Protein 4UY3 (pdb70)

B-factor: mean 87.83, std 21.13, range [56.48, 163.64]

Structure (mmCIF, N/CA/C/O backbone):
data_4UY3
#
_entry.id   4UY3
#
_cell.length_a   96.135
_cell.length_b   96.135
_cell.length_c   97.128
_cell.angle_alpha   90.00
_cell.angle_beta   90.00
_cell.angle_gamma   90.00
#
_symmetry.space_group_name_H-M   'P 43 21 2'
#
loop_
_atom_site.group_PDB
_atom_site.id
_atom_site.type_symbol
_atom_site.label_atom_id
_atom_site.label_alt_id
_atom_site.label_comp_id
_atom_site.label_asym_id
_atom_site.label_entity_id
_atom_site.label_seq_id
_atom_site.pdbx_PDB_ins_code
_atom_site.Cartn_x
_atom_site.Cartn_y
_atom_site.Cartn_z
_atom_site.occupancy
_atom_site.B_iso_or_equiv
_atom_site.auth_seq_id
_atom_site.auth_comp_id
_atom_site.auth_asym_id
_atom_site.auth_atom_id
_atom_site.pdbx_PDB_model_num
ATOM 1 N N . MET A 1 1 ? 34.029 -60.952 -7.089 1.00 99.33 23 MET A N 1
ATOM 2 C CA . MET A 1 1 ? 34.249 -59.537 -7.533 1.00 99.65 23 MET A CA 1
ATOM 3 C C . MET A 1 1 ? 32.942 -58.875 -8.017 1.00 98.05 23 MET A C 1
ATOM 4 O O . MET A 1 1 ? 32.678 -57.701 -7.709 1.00 95.65 23 MET A O 1
ATOM 9 N N . ARG A 1 2 ? 32.119 -59.623 -8.752 1.00 91.75 24 ARG A N 1
ATOM 10 C CA . ARG A 1 2 ? 30.785 -59.136 -9.101 1.00 88.66 24 ARG A CA 1
ATOM 11 C C . ARG A 1 2 ? 29.967 -58.743 -7.869 1.00 92.95 24 ARG A C 1
ATOM 12 O O . ARG A 1 2 ? 29.296 -57.722 -7.892 1.00 101.85 24 ARG A O 1
ATOM 20 N N . SER A 1 3 ? 29.998 -59.533 -6.797 1.00 102.90 25 SER A N 1
ATOM 21 C CA . SER A 1 3 ? 29.134 -59.222 -5.656 1.00 109.63 25 SER A CA 1
ATOM 22 C C . SER A 1 3 ? 29.425 -57.815 -5.111 1.00 111.77 25 SER A C 1
ATOM 23 O O . SER A 1 3 ? 28.491 -57.126 -4.676 1.00 124.63 25 SER A O 1
ATOM 26 N N . ASN A 1 4 ? 30.675 -57.347 -5.175 1.00 104.41 26 ASN A N 1
ATOM 27 C CA . ASN A 1 4 ? 30.957 -56.001 -4.659 1.00 111.27 26 ASN A CA 1
ATOM 28 C C . ASN A 1 4 ? 30.895 -54.854 -5.718 1.00 102.92 26 ASN A C 1
ATOM 29 O O . ASN A 1 4 ? 30.816 -53.662 -5.370 1.00 105.31 26 ASN A O 1
ATOM 34 N N . LYS A 1 5 ? 30.880 -55.220 -6.996 1.00 93.36 27 LYS A N 1
ATOM 35 C CA . LYS A 1 5 ? 30.377 -54.320 -8.059 1.00 87.34 27 LYS A CA 1
ATOM 36 C C . LYS A 1 5 ? 28.866 -54.163 -8.035 1.00 85.74 27 LYS A C 1
ATOM 37 O O . LYS A 1 5 ? 28.339 -53.151 -8.502 1.00 86.58 27 LYS A O 1
ATOM 43 N N . ARG A 1 6 ? 28.157 -55.160 -7.509 1.00 87.97 28 ARG A N 1
ATOM 44 C CA . ARG A 1 6 ? 26.719 -55.049 -7.396 1.00 87.83 28 ARG A CA 1
ATOM 45 C C . ARG A 1 6 ? 26.340 -53.906 -6.486 1.00 82.64 28 ARG A C 1
ATOM 46 O O . ARG A 1 6 ? 25.257 -53.396 -6.613 1.00 90.23 28 ARG A O 1
ATOM 54 N N . GLN A 1 7 ? 27.211 -53.507 -5.572 1.00 87.12 29 GLN A N 1
ATOM 55 C CA . GLN A 1 7 ? 26.918 -52.371 -4.698 1.00 93.78 29 GLN A CA 1
ATOM 56 C C . GLN A 1 7 ? 26.808 -51.072 -5.491 1.00 91.57 29 GLN A C 1
ATOM 57 O O . GLN A 1 7 ? 25.969 -50.216 -5.179 1.00 87.44 29 GLN A O 1
ATOM 63 N N . ILE A 1 8 ? 27.643 -50.922 -6.516 1.00 87.24 30 ILE A N 1
ATOM 64 C CA . ILE A 1 8 ? 27.630 -49.689 -7.314 1.00 87.38 30 ILE A CA 1
ATOM 65 C C . ILE A 1 8 ? 26.236 -49.611 -7.944 1.00 85.23 30 ILE A C 1
ATOM 66 O O . ILE A 1 8 ? 25.563 -48.570 -7.905 1.00 82.45 30 ILE A O 1
ATOM 71 N N . ILE A 1 9 ? 25.790 -50.745 -8.480 1.00 82.25 31 ILE A N 1
ATOM 72 C CA . ILE A 1 9 ? 24.488 -50.840 -9.137 1.00 76.21 31 ILE A CA 1
ATOM 73 C C . ILE A 1 9 ? 23.329 -50.586 -8.185 1.00 81.07 31 ILE A C 1
ATOM 74 O O . ILE A 1 9 ? 22.383 -49.879 -8.543 1.00 81.76 31 ILE A O 1
ATOM 79 N N . GLU A 1 10 ? 23.403 -51.155 -6.982 1.00 83.95 32 GLU A N 1
ATOM 80 C CA . GLU A 1 10 ? 22.367 -50.943 -5.975 1.00 88.43 32 GLU A CA 1
ATOM 81 C C . GLU A 1 10 ? 22.280 -49.480 -5.562 1.00 86.04 32 GLU A C 1
ATOM 82 O O . GLU A 1 10 ? 21.187 -48.966 -5.377 1.00 86.02 32 GLU A O 1
ATOM 88 N N . LYS A 1 11 ? 23.417 -48.797 -5.469 1.00 85.31 33 LYS A N 1
ATOM 89 C CA . LYS A 1 11 ? 23.412 -47.385 -5.122 1.00 84.38 33 LYS A CA 1
ATOM 90 C C . LYS A 1 11 ? 22.663 -46.582 -6.194 1.00 81.11 33 LYS A C 1
ATOM 91 O O . LYS A 1 11 ? 21.925 -45.610 -5.889 1.00 77.81 33 LYS A O 1
ATOM 97 N N . ALA A 1 12 ? 22.800 -47.017 -7.441 1.00 74.37 34 ALA A N 1
ATOM 98 C CA . ALA A 1 12 ? 22.071 -46.373 -8.533 1.00 74.28 34 ALA A CA 1
ATOM 99 C C . ALA A 1 12 ? 20.559 -46.614 -8.438 1.00 76.72 34 ALA A C 1
ATOM 100 O O . ALA A 1 12 ? 19.776 -45.688 -8.692 1.00 76.49 34 ALA A O 1
ATOM 102 N N . ILE A 1 13 ? 20.152 -47.832 -8.059 1.00 76.18 35 ILE A N 1
ATOM 103 C CA . ILE A 1 13 ? 18.730 -48.151 -7.902 1.00 76.54 35 ILE A CA 1
ATOM 104 C C . ILE A 1 13 ? 18.119 -47.315 -6.762 1.00 83.13 35 ILE A C 1
ATOM 105 O O . ILE A 1 13 ? 16.992 -46.820 -6.886 1.00 80.63 35 ILE A O 1
ATOM 110 N N . GLU A 1 14 ? 18.878 -47.127 -5.677 1.00 88.27 36 GLU A N 1
ATOM 111 C CA . GLU A 1 14 ? 18.427 -46.312 -4.537 1.00 90.22 36 GLU A CA 1
ATOM 112 C C . GLU A 1 14 ? 18.275 -44.876 -4.974 1.00 86.89 36 GLU A C 1
ATOM 113 O O . GLU A 1 14 ? 17.330 -44.187 -4.580 1.00 93.15 36 GLU A O 1
ATOM 119 N N . ARG A 1 15 ? 19.208 -44.427 -5.803 1.00 83.78 37 ARG A N 1
ATOM 120 C CA . ARG A 1 15 ? 19.173 -43.056 -6.299 1.00 77.35 37 ARG A CA 1
ATOM 121 C C . ARG A 1 15 ? 17.983 -42.816 -7.237 1.00 79.28 37 ARG A C 1
ATOM 122 O O . ARG A 1 15 ? 17.363 -41.754 -7.192 1.00 79.33 37 ARG A O 1
ATOM 130 N N . LYS A 1 16 ? 17.662 -43.787 -8.086 1.00 79.52 38 LYS A N 1
ATOM 131 C CA . LYS A 1 16 ? 16.523 -43.625 -8.981 1.00 80.33 38 LYS A CA 1
ATOM 132 C C . LYS A 1 16 ? 15.249 -43.521 -8.138 1.00 84.09 38 LYS A C 1
ATOM 133 O O . LYS A 1 16 ? 14.456 -42.603 -8.303 1.00 92.98 38 LYS A O 1
ATOM 139 N N . ASN A 1 17 ? 15.075 -44.453 -7.216 1.00 84.24 39 ASN A N 1
ATOM 140 C CA . ASN A 1 17 ? 13.850 -44.529 -6.455 1.00 85.42 39 ASN A CA 1
ATOM 141 C C . ASN A 1 17 ? 13.637 -43.306 -5.603 1.00 89.18 39 ASN A C 1
ATOM 142 O O . ASN A 1 17 ? 12.487 -42.979 -5.292 1.00 99.59 39 ASN A O 1
ATOM 147 N N . GLU A 1 18 ? 14.708 -42.610 -5.235 1.00 82.72 40 GLU A N 1
ATOM 148 C CA . GLU A 1 18 ? 14.513 -41.434 -4.419 1.00 91.87 40 GLU A CA 1
ATOM 149 C C . GLU A 1 18 ? 14.258 -40.189 -5.263 1.00 90.04 40 GLU A C 1
ATOM 150 O O . GLU A 1 18 ? 13.435 -39.355 -4.893 1.00 92.80 40 GLU A O 1
ATOM 156 N N . ILE A 1 19 ? 14.909 -40.069 -6.411 1.00 84.35 41 ILE A N 1
ATOM 157 C CA . ILE A 1 19 ? 14.624 -38.931 -7.269 1.00 87.03 41 ILE A CA 1
ATOM 158 C C . ILE A 1 19 ? 13.240 -39.005 -7.946 1.00 88.50 41 ILE A C 1
ATOM 159 O O . ILE A 1 19 ? 12.708 -37.980 -8.385 1.00 89.23 41 ILE A O 1
ATOM 164 N N . GLU A 1 20 ? 12.647 -40.194 -8.025 1.00 86.46 42 GLU A N 1
ATOM 165 C CA . GLU A 1 20 ? 11.238 -40.304 -8.417 1.00 90.74 42 GLU A CA 1
ATOM 166 C C . GLU A 1 20 ? 10.301 -39.572 -7.441 1.00 92.90 42 GLU A C 1
ATOM 167 O O . GL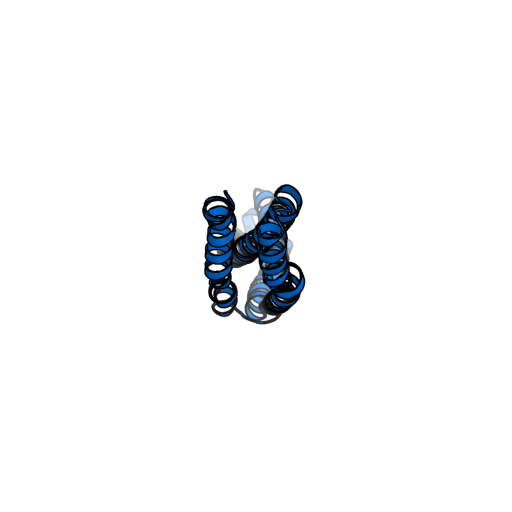U A 1 20 ? 9.135 -39.378 -7.745 1.00 97.57 42 GLU A O 1
ATOM 173 N N . THR A 1 21 ? 10.798 -39.195 -6.264 1.00 93.18 43 THR A N 1
ATOM 174 C CA . THR A 1 21 ? 9.983 -38.537 -5.243 1.00 90.55 43 THR A CA 1
ATOM 175 C C . THR A 1 21 ? 10.293 -37.050 -5.070 1.00 86.92 43 THR A C 1
ATOM 176 O O . THR A 1 21 ? 9.889 -36.454 -4.074 1.00 88.64 43 THR A O 1
ATOM 180 N N . LEU A 1 22 ? 11.022 -36.459 -6.010 1.00 80.69 44 LEU A N 1
ATOM 181 C CA . LEU A 1 22 ? 11.268 -35.028 -5.958 1.00 79.92 44 LEU A CA 1
ATOM 182 C C . LEU A 1 22 ? 9.952 -34.311 -6.196 1.00 82.63 44 LEU A C 1
ATOM 183 O O . LEU A 1 22 ? 9.243 -34.609 -7.162 1.00 80.65 44 LEU A O 1
ATOM 188 N N . PRO A 1 23 ? 9.623 -33.353 -5.327 1.00 86.28 45 PRO A N 1
ATOM 189 C CA . PRO A 1 23 ? 8.306 -32.729 -5.336 1.00 86.56 45 PRO A CA 1
ATOM 190 C C . PRO A 1 23 ? 8.158 -31.640 -6.418 1.00 79.72 45 PRO A C 1
ATOM 191 O O . PRO A 1 23 ? 7.932 -30.470 -6.112 1.00 74.61 45 PRO A O 1
ATOM 195 N N . PHE A 1 24 ? 8.273 -32.040 -7.678 1.00 77.25 46 PHE A N 1
ATOM 196 C CA . PHE A 1 24 ? 8.016 -31.150 -8.812 1.00 78.39 46 PHE A CA 1
ATOM 197 C C . PHE A 1 24 ? 6.665 -30.452 -8.735 1.00 80.72 46 PHE A C 1
ATOM 198 O O . PHE A 1 24 ? 6.541 -29.286 -9.095 1.00 88.50 46 PHE A O 1
ATOM 206 N N . ASP A 1 25 ? 5.655 -31.181 -8.285 1.00 88.17 47 ASP A N 1
ATOM 207 C CA . ASP A 1 25 ? 4.284 -30.675 -8.269 1.00 89.42 47 ASP A CA 1
ATOM 208 C C . ASP A 1 25 ? 3.992 -29.781 -7.091 1.00 85.99 47 ASP A C 1
ATOM 209 O O . ASP A 1 25 ? 3.352 -28.765 -7.272 1.00 89.24 47 ASP A O 1
ATOM 214 N N . GLN A 1 26 ? 4.438 -30.154 -5.892 1.00 86.02 48 GLN A N 1
ATOM 215 C CA . GLN A 1 26 ? 4.376 -29.246 -4.734 1.00 86.39 48 GLN A CA 1
ATOM 216 C C . GLN A 1 26 ? 5.025 -27.907 -5.095 1.00 84.51 48 GLN A C 1
ATOM 217 O O . GLN A 1 26 ? 4.503 -26.854 -4.762 1.00 84.46 48 GLN A O 1
ATOM 223 N N . ASN A 1 27 ? 6.156 -27.959 -5.797 1.00 83.85 49 ASN A N 1
ATOM 224 C CA . ASN A 1 27 ? 6.848 -26.747 -6.246 1.00 81.37 49 ASN A CA 1
ATOM 225 C C . ASN A 1 27 ? 5.915 -25.894 -7.100 1.00 78.45 49 ASN A C 1
ATOM 226 O O . ASN A 1 27 ? 5.623 -24.746 -6.781 1.00 77.96 49 ASN A O 1
ATOM 231 N N . LEU A 1 28 ? 5.432 -26.486 -8.179 1.00 76.89 50 LEU A N 1
ATOM 232 C CA . LEU A 1 28 ? 4.543 -25.803 -9.104 1.00 75.86 50 LEU A CA 1
ATOM 233 C C . LEU A 1 28 ? 3.211 -25.379 -8.491 1.00 73.93 50 LEU A C 1
ATOM 234 O O . LEU A 1 28 ? 2.643 -24.384 -8.903 1.00 74.17 50 LEU A O 1
ATOM 239 N N . ALA A 1 29 ? 2.710 -26.120 -7.512 1.00 76.17 51 ALA A N 1
ATOM 240 C CA . ALA A 1 29 ? 1.466 -25.736 -6.825 1.00 77.83 51 ALA A CA 1
ATOM 241 C C . ALA A 1 29 ? 1.562 -24.367 -6.142 1.00 81.08 51 ALA A C 1
ATOM 242 O O . ALA A 1 29 ? 0.537 -23.746 -5.862 1.00 85.92 51 ALA A O 1
ATOM 244 N N . GLN A 1 30 ? 2.781 -23.896 -5.863 1.00 81.30 52 GLN A N 1
ATOM 245 C CA . GLN A 1 30 ? 2.951 -22.564 -5.312 1.00 76.13 52 GLN A CA 1
ATOM 246 C C . GLN A 1 30 ? 2.407 -21.508 -6.273 1.00 76.96 52 GLN A C 1
ATOM 247 O O . GLN A 1 30 ? 1.831 -20.516 -5.832 1.00 80.74 52 GLN A O 1
ATOM 253 N N . LEU A 1 31 ? 2.573 -21.714 -7.578 1.00 73.50 53 LEU A N 1
ATOM 254 C CA . LEU A 1 31 ? 2.007 -20.790 -8.573 1.00 78.45 53 LEU A CA 1
ATOM 255 C C . LEU A 1 31 ? 0.478 -20.674 -8.507 1.00 87.03 53 LEU A C 1
ATOM 256 O O . LEU A 1 31 ? -0.084 -19.600 -8.764 1.00 89.42 53 LEU A O 1
ATOM 261 N N . SER A 1 32 ? -0.190 -21.771 -8.157 1.00 93.29 54 SER A N 1
ATOM 262 C CA . SER A 1 32 ? -1.645 -21.747 -7.949 1.00 95.92 54 SER A CA 1
ATOM 263 C C . SER A 1 32 ? -2.102 -20.845 -6.783 1.00 89.16 54 SER A C 1
ATOM 264 O O . SER A 1 32 ? -3.214 -20.377 -6.799 1.00 94.37 54 SER A O 1
ATOM 267 N N . LYS A 1 33 ? -1.254 -20.600 -5.789 1.00 89.07 55 LYS A N 1
ATOM 268 C CA . LYS A 1 33 ? -1.584 -19.681 -4.688 1.00 90.62 55 LYS A CA 1
ATOM 269 C C . LYS A 1 33 ? -1.451 -18.205 -5.079 1.00 88.38 55 LYS A C 1
ATOM 270 O O . LYS A 1 33 ? -1.657 -17.316 -4.250 1.00 88.39 55 LYS A O 1
ATOM 276 N N . LEU A 1 34 ? -1.080 -17.944 -6.327 1.00 84.56 56 LEU A N 1
ATOM 277 C CA . LEU A 1 34 ? -1.087 -16.591 -6.881 1.00 84.86 56 LEU A CA 1
ATOM 278 C C . LEU A 1 34 ? -2.227 -16.576 -7.898 1.00 89.77 56 LEU A C 1
ATOM 279 O O . LEU A 1 34 ? -3.077 -17.445 -7.854 1.00 110.76 56 LEU A O 1
ATOM 284 N N . ASN A 1 35 ? -2.260 -15.627 -8.819 1.00 89.40 57 ASN A N 1
ATOM 285 C CA . ASN A 1 35 ? -3.276 -15.652 -9.866 1.00 96.28 57 ASN A CA 1
ATOM 286 C C . ASN A 1 35 ? -2.902 -16.613 -10.971 1.00 100.61 57 ASN A C 1
ATOM 287 O O . ASN A 1 35 ? -2.182 -16.229 -11.887 1.00 109.20 57 ASN A O 1
ATOM 292 N N . LEU A 1 36 ? -3.398 -17.850 -10.901 1.00 99.28 58 LEU A N 1
ATOM 293 C CA . LEU A 1 36 ? -3.243 -18.794 -12.010 1.00 101.26 58 LEU A CA 1
ATOM 294 C C . LEU A 1 36 ? -4.111 -18.449 -13.254 1.00 98.68 58 LEU A C 1
ATOM 295 O O . LEU A 1 36 ? -5.085 -19.145 -13.557 1.00 91.87 58 LEU A O 1
ATOM 300 N N . LYS A 1 37 ? -3.720 -17.378 -13.957 1.00 92.50 59 LYS A N 1
ATOM 301 C CA . LYS A 1 37 ? -4.181 -17.050 -15.300 1.00 89.89 59 LYS A CA 1
ATOM 302 C C . LYS A 1 37 ? -3.068 -16.329 -16.080 1.00 87.16 59 LYS A C 1
ATOM 303 O O . LYS A 1 37 ? -2.020 -16.005 -15.537 1.00 84.22 59 LYS A O 1
ATOM 309 N N . GLY A 1 38 ? -3.294 -16.086 -17.363 1.00 87.15 60 GLY A N 1
ATOM 310 C CA . GLY A 1 38 ? -2.402 -15.250 -18.159 1.00 82.10 60 GLY A CA 1
ATOM 311 C C . GLY A 1 38 ? -0.996 -15.814 -18.265 1.00 83.61 60 GLY A C 1
ATOM 312 O O . GLY A 1 38 ? -0.804 -17.004 -18.496 1.00 81.62 60 GLY A O 1
ATOM 313 N N . GLU A 1 39 ? -0.004 -14.948 -18.086 1.00 84.76 61 GLU A N 1
ATOM 314 C CA . GLU A 1 39 ? 1.393 -15.332 -18.239 1.00 79.58 61 GLU A CA 1
ATOM 315 C C . GLU A 1 39 ? 1.788 -16.327 -17.154 1.00 78.25 61 GLU A C 1
ATOM 316 O O . GLU A 1 39 ? 2.608 -17.210 -17.400 1.00 81.25 61 GLU A O 1
ATOM 322 N N . THR A 1 40 ? 1.188 -16.191 -15.968 1.00 70.89 62 THR A N 1
ATOM 323 C CA . THR A 1 40 ? 1.428 -17.108 -14.868 1.00 66.65 62 THR A CA 1
ATOM 324 C C . THR A 1 40 ? 1.017 -18.536 -15.261 1.00 75.20 62 THR A C 1
ATOM 325 O O . THR A 1 40 ? 1.793 -19.477 -15.113 1.00 77.90 62 THR A O 1
ATOM 329 N N . LYS A 1 41 ? -0.200 -18.687 -15.777 1.00 79.40 63 LYS A N 1
ATOM 330 C CA . LYS A 1 41 ? -0.695 -19.984 -16.184 1.00 79.61 63 LYS A CA 1
ATOM 331 C C . LYS A 1 41 ? 0.080 -20.502 -17.372 1.00 80.19 63 LYS A C 1
ATOM 332 O O . LYS A 1 41 ? 0.347 -21.698 -17.472 1.00 80.49 63 LYS A O 1
ATOM 338 N N . THR A 1 42 ? 0.454 -19.614 -18.280 1.00 80.55 64 THR A N 1
ATOM 339 C CA . THR A 1 42 ? 1.271 -20.039 -19.417 1.00 81.82 64 THR A CA 1
ATOM 340 C C . THR A 1 42 ? 2.558 -20.712 -18.930 1.00 81.95 64 THR A C 1
ATOM 341 O O . THR A 1 42 ? 2.901 -21.792 -19.426 1.00 85.16 64 THR A O 1
ATOM 345 N N . LYS A 1 43 ? 3.233 -20.092 -17.948 1.00 79.83 65 LYS A N 1
ATOM 346 C CA . LYS A 1 43 ? 4.527 -20.579 -17.456 1.00 74.06 65 LYS A CA 1
ATOM 347 C C . LYS A 1 43 ? 4.269 -21.875 -16.701 1.00 72.61 65 LYS A C 1
ATOM 348 O O . LYS A 1 43 ? 5.050 -22.805 -16.799 1.00 78.02 65 LYS A O 1
ATOM 351 N N . TYR A 1 44 ? 3.151 -21.964 -15.990 1.00 70.44 66 TYR A N 1
ATOM 352 C CA . TYR A 1 44 ? 2.780 -23.198 -15.269 1.00 70.73 66 TYR A CA 1
ATOM 353 C C . TYR A 1 44 ? 2.569 -24.353 -16.234 1.00 74.23 66 TYR A C 1
ATOM 354 O O . TYR A 1 44 ? 3.101 -25.439 -16.051 1.00 74.15 66 TYR A O 1
ATOM 363 N N . ASP A 1 45 ? 1.783 -24.108 -17.275 1.00 77.38 67 ASP A N 1
ATOM 364 C CA . ASP A 1 45 ? 1.554 -25.111 -18.305 1.00 76.44 67 ASP A CA 1
ATOM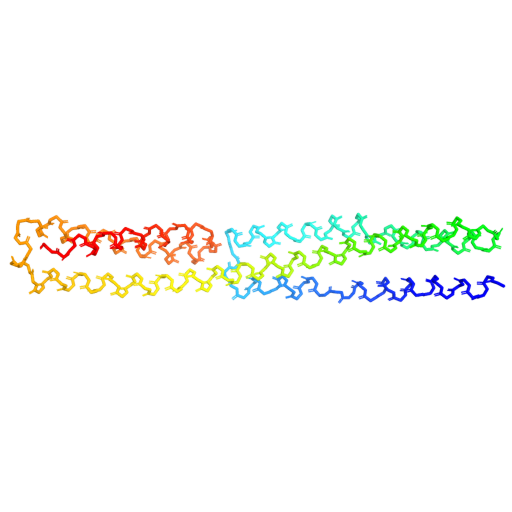 365 C C . ASP A 1 45 ? 2.868 -25.543 -18.939 1.00 76.04 67 ASP A C 1
ATOM 366 O O . ASP A 1 45 ? 3.102 -26.726 -19.156 1.00 79.23 67 ASP A O 1
ATOM 371 N N . ALA A 1 46 ? 3.733 -24.583 -19.237 1.00 76.90 68 ALA A N 1
ATOM 372 C CA . ALA A 1 46 ? 4.949 -24.897 -19.983 1.00 76.38 68 ALA A CA 1
ATOM 373 C C . ALA A 1 46 ? 5.851 -25.771 -19.140 1.00 74.03 68 ALA A C 1
ATOM 374 O O . ALA A 1 46 ? 6.506 -26.665 -19.654 1.00 80.79 68 ALA A O 1
ATOM 376 N N . MET A 1 47 ? 5.844 -25.539 -17.835 1.00 75.19 69 MET A N 1
ATOM 377 C CA . MET A 1 47 ? 6.681 -26.305 -16.926 1.00 75.93 69 MET A CA 1
ATOM 378 C C . MET A 1 47 ? 6.161 -27.723 -16.685 1.00 72.67 69 MET A C 1
ATOM 379 O O . MET A 1 47 ? 6.955 -28.608 -16.465 1.00 74.72 69 MET A O 1
ATOM 384 N N . LYS A 1 48 ? 4.851 -27.948 -16.747 1.00 76.43 70 LYS A N 1
ATOM 385 C CA . LYS A 1 48 ? 4.296 -29.319 -16.710 1.00 78.94 70 LYS A CA 1
ATOM 386 C C . LYS A 1 48 ? 4.735 -30.140 -17.903 1.00 78.25 70 LYS A C 1
ATOM 387 O O . LYS A 1 48 ? 5.136 -31.287 -17.763 1.00 79.06 70 LYS A O 1
ATOM 393 N N . LYS A 1 49 ? 4.598 -29.541 -19.086 1.00 86.40 71 LYS A N 1
ATOM 394 C CA . LYS A 1 49 ? 5.098 -30.10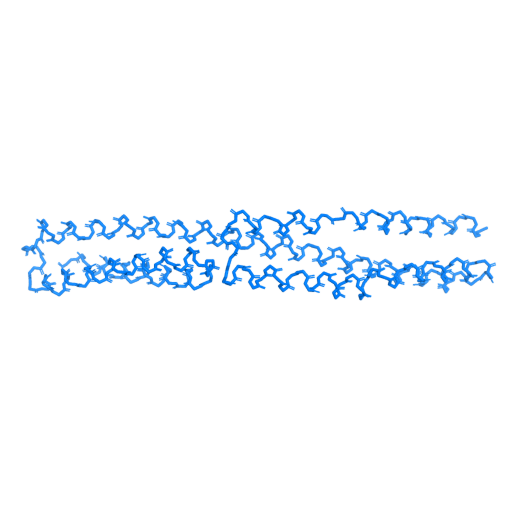4 -20.352 1.00 94.07 71 LYS A CA 1
ATOM 395 C C . LYS A 1 49 ? 6.583 -30.493 -20.308 1.00 88.91 71 LYS A C 1
ATOM 396 O O . LYS A 1 49 ? 6.931 -31.595 -20.726 1.00 88.19 71 LYS A O 1
ATOM 402 N N . ASP A 1 50 ? 7.438 -29.568 -19.850 1.00 85.01 72 ASP A N 1
ATOM 403 C CA . ASP A 1 50 ? 8.873 -29.833 -19.649 1.00 85.22 72 ASP A CA 1
ATOM 404 C C . ASP A 1 50 ? 9.096 -31.059 -18.797 1.00 85.70 72 ASP A C 1
ATOM 405 O O . ASP A 1 50 ? 9.978 -31.840 -19.110 1.00 99.11 72 ASP A O 1
ATOM 410 N N . ASN A 1 51 ? 8.311 -31.227 -17.727 1.00 80.25 73 ASN A N 1
ATOM 411 C CA . ASN A 1 51 ? 8.451 -32.381 -16.833 1.00 77.85 73 ASN A CA 1
ATOM 412 C C . ASN A 1 51 ? 8.125 -33.704 -17.492 1.00 81.81 73 ASN A C 1
ATOM 413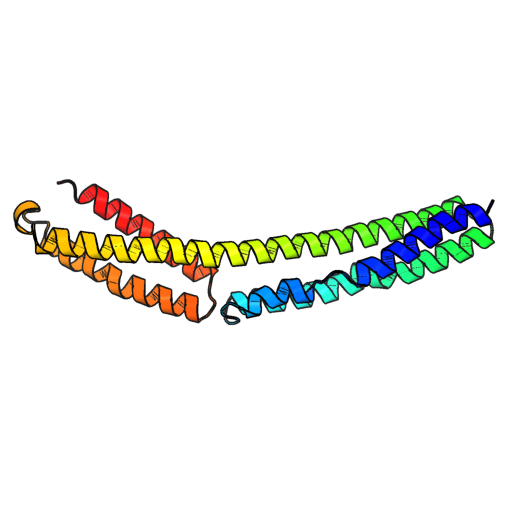 O O . ASN A 1 51 ? 8.764 -34.706 -17.192 1.00 88.44 73 ASN A O 1
ATOM 418 N N . VAL A 1 52 ? 7.146 -33.716 -18.387 1.00 84.71 74 VAL A N 1
ATOM 419 C CA . VAL A 1 52 ? 6.927 -34.883 -19.237 1.00 88.42 74 VAL A CA 1
ATOM 420 C C . VAL A 1 52 ? 8.157 -35.098 -20.151 1.00 86.34 74 VAL A C 1
ATOM 421 O O . VAL A 1 52 ? 8.742 -36.190 -20.147 1.00 87.67 74 VAL A O 1
ATOM 425 N N . GLU A 1 53 ? 8.572 -34.055 -20.891 1.00 86.43 75 GLU A N 1
ATOM 426 C CA . GLU A 1 53 ? 9.773 -34.115 -21.770 1.00 90.23 75 GLU A CA 1
ATOM 427 C C . GLU A 1 53 ? 11.012 -34.580 -20.960 1.00 94.93 75 GLU A C 1
ATOM 428 O O . GLU A 1 53 ? 11.802 -35.390 -21.445 1.00 100.27 75 GLU A O 1
ATOM 431 N N . SER A 1 54 ? 11.169 -34.083 -19.728 1.00 90.45 76 SER A N 1
ATOM 432 C CA . SER A 1 54 ? 12.306 -34.460 -18.867 1.00 87.83 76 SER A CA 1
ATOM 433 C C . SER A 1 54 ? 12.183 -35.896 -18.374 1.00 90.55 76 SER A C 1
ATOM 434 O O . SER A 1 54 ? 13.167 -36.644 -18.363 1.00 94.48 76 SER A O 1
ATOM 437 N N . THR A 1 55 ? 10.977 -36.274 -17.957 1.00 84.19 77 THR A N 1
ATOM 438 C CA . THR A 1 55 ? 10.756 -37.604 -17.456 1.00 81.30 77 THR A CA 1
ATOM 439 C C . THR A 1 55 ? 11.070 -38.636 -18.506 1.00 86.11 77 THR A C 1
ATOM 440 O O . THR A 1 55 ? 11.654 -39.658 -18.207 1.00 92.11 77 THR A O 1
ATOM 444 N N . ASN A 1 56 ? 10.713 -38.365 -19.746 1.00 93.29 78 ASN A N 1
ATOM 445 C CA . ASN A 1 56 ? 10.940 -39.352 -20.791 1.00 97.18 78 ASN A CA 1
ATOM 446 C C . ASN A 1 56 ? 12.345 -39.339 -21.346 1.00 92.49 78 ASN A C 1
ATOM 447 O O . ASN A 1 56 ? 12.860 -40.380 -21.736 1.00 92.89 78 ASN A O 1
ATOM 452 N N . LYS A 1 57 ? 12.975 -38.172 -21.320 1.00 87.88 79 LYS A N 1
ATOM 453 C CA . LYS A 1 57 ? 14.320 -38.001 -21.841 1.00 89.56 79 LYS A CA 1
ATOM 454 C C . LYS A 1 57 ? 15.329 -38.476 -20.823 1.00 84.16 79 LYS A C 1
ATOM 455 O O . LYS A 1 57 ? 16.345 -39.047 -21.193 1.00 85.06 79 LYS A O 1
ATOM 461 N N . TYR A 1 58 ? 15.061 -38.235 -19.541 1.00 80.02 80 TYR A N 1
ATOM 462 C CA . TYR A 1 58 ? 16.089 -38.435 -18.514 1.00 79.25 80 TYR A CA 1
ATOM 463 C C . TYR A 1 58 ? 15.790 -39.507 -17.492 1.00 82.35 80 TYR A C 1
ATOM 464 O O . TYR A 1 58 ? 16.715 -39.998 -16.861 1.00 89.44 80 TYR A O 1
ATOM 473 N N . LEU A 1 59 ? 14.535 -39.860 -17.272 1.00 82.35 81 LEU A N 1
ATOM 474 C CA . LEU A 1 59 ? 14.254 -40.811 -16.203 1.00 82.91 81 LEU A CA 1
ATOM 475 C C . LEU A 1 59 ? 13.854 -42.169 -16.739 1.00 81.19 81 LEU A C 1
ATOM 476 O O . LEU A 1 59 ? 14.325 -43.184 -16.249 1.00 92.08 81 LEU A O 1
ATOM 481 N N . ALA A 1 60 ? 12.993 -42.214 -17.747 1.00 85.46 82 ALA A N 1
ATOM 482 C CA . ALA A 1 60 ? 12.563 -43.503 -18.306 1.00 86.20 82 ALA A CA 1
ATOM 483 C C . ALA A 1 60 ? 13.743 -44.413 -18.715 1.00 78.31 82 ALA A C 1
ATOM 484 O O . ALA A 1 60 ? 13.781 -45.555 -18.306 1.00 88.96 82 ALA A O 1
ATOM 486 N N . PRO A 1 61 ? 14.737 -43.889 -19.462 1.00 77.09 83 PRO A N 1
ATOM 487 C CA . PRO A 1 61 ? 15.877 -44.673 -19.958 1.00 73.29 83 PRO A CA 1
ATOM 488 C C . PRO A 1 61 ? 16.792 -45.268 -18.890 1.00 76.78 83 PRO A C 1
ATOM 489 O O . PRO A 1 61 ? 17.538 -46.218 -19.174 1.00 80.63 83 PRO A O 1
ATOM 493 N N . VAL A 1 62 ? 16.738 -44.727 -17.679 1.00 70.32 84 VAL A N 1
ATOM 494 C CA . VAL A 1 62 ? 17.610 -45.186 -16.615 1.00 68.18 84 VAL A CA 1
ATOM 495 C C . VAL A 1 62 ? 17.398 -46.654 -16.322 1.00 72.49 84 VAL A C 1
ATOM 496 O O . VAL A 1 62 ? 18.348 -47.435 -16.256 1.00 79.31 84 VAL A O 1
ATOM 500 N N . GLU A 1 63 ? 16.149 -47.038 -16.139 1.00 80.69 85 GLU A N 1
ATOM 501 C CA . GLU A 1 63 ? 15.843 -48.397 -15.757 1.00 82.14 85 GLU A CA 1
ATOM 502 C C . GLU A 1 63 ? 16.580 -49.391 -16.669 1.00 80.70 85 GLU A C 1
ATOM 503 O O . GLU A 1 63 ? 17.137 -50.375 -16.1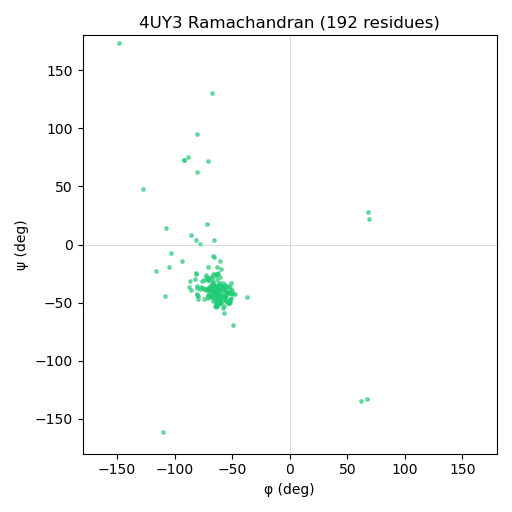94 1.00 76.47 85 GLU A O 1
ATOM 509 N N . GLU A 1 64 ? 16.604 -49.129 -17.973 1.00 79.95 86 GLU A N 1
ATOM 510 C CA . GLU A 1 64 ? 17.264 -50.047 -18.886 1.00 81.61 86 GLU A CA 1
ATOM 511 C C . GLU A 1 64 ? 18.795 -50.016 -18.733 1.00 81.06 86 GLU A C 1
ATOM 512 O O . GLU A 1 64 ? 19.427 -51.063 -18.662 1.00 82.07 86 GLU A O 1
ATOM 518 N N . LYS A 1 65 ? 19.389 -48.826 -18.666 1.00 76.91 87 LYS A N 1
ATOM 519 C CA . LYS A 1 65 ? 20.821 -48.714 -18.377 1.00 71.98 87 LYS A CA 1
ATOM 520 C C . LYS A 1 65 ? 21.211 -49.595 -17.169 1.00 70.81 87 LYS A C 1
ATOM 521 O O . LYS A 1 65 ? 22.227 -50.290 -17.185 1.00 71.94 87 LYS A O 1
ATOM 527 N N . ILE A 1 66 ? 20.393 -49.590 -16.132 1.00 69.49 88 ILE A N 1
ATOM 528 C CA . ILE A 1 66 ? 20.666 -50.430 -14.966 1.00 71.00 88 ILE A CA 1
ATOM 529 C C . ILE A 1 66 ? 20.483 -51.902 -15.272 1.00 72.04 88 ILE A C 1
ATOM 530 O O . ILE A 1 66 ? 21.304 -52.719 -14.851 1.00 73.03 88 ILE A O 1
ATOM 535 N N . HIS A 1 67 ? 19.435 -52.261 -16.005 1.00 74.06 89 HIS A N 1
ATOM 536 C CA . HIS A 1 67 ? 19.284 -53.668 -16.376 1.00 82.55 89 HIS A CA 1
ATOM 537 C C . HIS A 1 67 ? 20.488 -54.131 -17.247 1.00 77.55 89 HIS A C 1
ATOM 538 O O . HIS A 1 67 ? 20.981 -55.242 -17.048 1.00 81.13 89 HIS A O 1
ATOM 545 N N . ASN A 1 68 ? 20.988 -53.287 -18.159 1.00 73.59 90 ASN A N 1
ATOM 546 C CA . ASN A 1 68 ? 22.131 -53.675 -19.008 1.00 75.24 90 ASN A CA 1
ATOM 547 C C . ASN A 1 68 ? 23.392 -53.817 -18.177 1.00 74.99 90 ASN A C 1
ATOM 548 O O . ASN A 1 68 ? 24.219 -54.706 -18.422 1.00 75.46 90 ASN A O 1
ATOM 553 N N . ALA A 1 69 ? 23.533 -52.939 -17.190 1.00 66.45 91 ALA A N 1
ATOM 554 C CA . ALA A 1 69 ? 24.637 -53.034 -16.262 1.00 67.03 91 ALA A CA 1
ATOM 555 C C . ALA A 1 69 ? 24.660 -54.374 -15.512 1.00 71.35 91 ALA A C 1
ATOM 556 O O . ALA A 1 69 ? 25.736 -54.903 -15.253 1.00 72.72 91 ALA A O 1
ATOM 558 N N . GLU A 1 70 ? 23.491 -54.916 -15.161 1.00 75.18 92 GLU A N 1
ATOM 559 C CA . GLU A 1 70 ? 23.422 -56.179 -14.426 1.00 75.80 92 GLU A CA 1
ATOM 560 C C . GLU A 1 70 ? 23.818 -57.323 -15.333 1.00 72.60 92 GLU A C 1
ATOM 561 O O . GLU A 1 70 ? 24.599 -58.197 -14.956 1.00 72.98 92 GLU A O 1
ATOM 567 N N . ALA A 1 71 ? 23.296 -57.291 -16.547 1.00 69.68 93 ALA A N 1
ATOM 568 C CA . ALA A 1 71 ? 23.524 -58.350 -17.506 1.00 70.62 93 ALA A CA 1
ATOM 569 C C . ALA A 1 71 ? 24.995 -58.411 -17.897 1.00 71.88 93 ALA A C 1
ATOM 570 O O . ALA A 1 71 ? 25.571 -59.488 -17.985 1.00 71.56 93 ALA A O 1
ATOM 572 N N . LEU A 1 72 ? 25.580 -57.243 -18.158 1.00 73.91 94 LEU A N 1
ATOM 573 C CA . LEU A 1 72 ? 26.988 -57.142 -18.551 1.00 70.39 94 LEU A CA 1
ATOM 574 C C . LEU A 1 72 ? 27.900 -57.583 -17.420 1.00 69.42 94 LEU A C 1
ATOM 575 O O . LEU A 1 72 ? 28.873 -58.298 -17.639 1.00 70.94 94 LEU A O 1
ATOM 580 N N . LEU A 1 73 ? 27.571 -57.178 -16.200 1.00 67.43 95 LEU A N 1
ATOM 581 C CA . LEU A 1 73 ? 28.394 -57.552 -15.053 1.00 68.54 95 LEU A CA 1
ATOM 582 C C . LEU A 1 73 ? 28.444 -59.040 -14.931 1.00 71.07 95 LEU A C 1
ATOM 583 O O . LEU A 1 73 ? 29.497 -59.621 -14.833 1.00 76.92 95 LEU A O 1
ATOM 588 N N . ASP A 1 74 ? 27.275 -59.647 -14.985 1.00 79.42 96 ASP A N 1
ATOM 589 C CA . ASP A 1 74 ? 27.118 -61.090 -14.905 1.00 85.61 96 ASP A CA 1
ATOM 590 C C . ASP A 1 74 ? 28.004 -61.885 -15.909 1.00 80.53 96 ASP A C 1
ATOM 591 O O . ASP A 1 74 ? 28.498 -62.945 -15.564 1.00 84.96 96 ASP A O 1
ATOM 596 N N . LYS A 1 75 ? 28.201 -61.354 -17.122 1.00 77.13 97 LYS A N 1
ATOM 597 C CA . LYS A 1 75 ? 29.086 -61.922 -18.141 1.00 79.44 97 LYS A CA 1
ATOM 598 C C . LYS A 1 75 ? 30.545 -61.455 -17.967 1.00 77.44 97 LYS A C 1
ATOM 599 O O . LYS A 1 75 ? 31.391 -61.703 -18.839 1.00 75.95 97 LYS A O 1
ATOM 605 N N . PHE A 1 76 ? 30.845 -60.774 -16.861 1.00 70.62 98 PHE A N 1
ATOM 606 C CA . PHE A 1 76 ? 32.203 -60.294 -16.578 1.00 67.89 98 PHE A CA 1
ATOM 607 C C . PHE A 1 76 ? 32.684 -59.173 -17.521 1.00 68.45 98 PHE A C 1
ATOM 608 O O . PHE A 1 76 ? 33.893 -59.021 -17.762 1.00 69.01 98 PHE A O 1
ATOM 616 N N . SER A 1 77 ? 31.744 -58.391 -18.054 1.00 66.74 99 SER A N 1
ATOM 617 C CA . SER A 1 77 ? 32.065 -57.176 -18.797 1.00 64.26 99 SER A CA 1
ATOM 618 C C . SER A 1 77 ? 32.076 -56.000 -17.855 1.00 64.27 99 SER A C 1
ATOM 619 O O . SER A 1 77 ? 31.208 -55.138 -17.873 1.00 67.12 99 SER A O 1
ATOM 622 N N . PHE A 1 78 ? 33.122 -55.969 -17.046 1.00 66.48 100 PHE A N 1
ATOM 623 C CA . PHE A 1 78 ? 33.214 -55.077 -15.909 1.00 63.37 100 PHE A CA 1
ATOM 624 C C . PHE A 1 78 ? 33.223 -53.615 -16.273 1.00 63.62 100 PHE A C 1
ATOM 625 O O . PHE A 1 78 ? 32.543 -52.839 -15.616 1.00 71.11 100 PHE A O 1
ATOM 633 N N . ASN A 1 79 ? 34.003 -53.228 -17.286 1.00 63.60 101 ASN A N 1
ATOM 634 C CA . ASN A 1 79 ? 34.051 -51.812 -17.712 1.00 62.14 101 ASN A CA 1
ATOM 635 C C . ASN A 1 79 ? 32.768 -51.394 -18.394 1.00 58.98 101 ASN A C 1
ATOM 636 O O . ASN A 1 79 ? 32.236 -50.324 -18.116 1.00 65.53 101 ASN A O 1
ATOM 641 N N . ALA A 1 80 ? 32.274 -52.254 -19.274 1.00 58.06 102 ALA A N 1
ATOM 642 C CA . ALA A 1 80 ? 31.048 -52.009 -19.986 1.00 56.74 102 ALA A CA 1
ATOM 643 C C . ALA A 1 80 ? 29.912 -51.771 -18.994 1.00 62.23 102 ALA A C 1
ATOM 644 O O . ALA A 1 80 ? 29.133 -50.807 -19.120 1.00 63.75 102 ALA A O 1
ATOM 646 N N . SER A 1 81 ? 29.840 -52.621 -17.980 1.00 61.71 103 SER A N 1
ATOM 647 C CA . SER A 1 81 ? 28.826 -52.443 -16.939 1.00 62.72 103 SER A CA 1
ATOM 648 C C . SER A 1 81 ? 28.995 -51.089 -16.224 1.00 64.43 103 SER A C 1
ATOM 649 O O . SER A 1 81 ? 28.040 -50.372 -15.983 1.00 69.79 103 SER A O 1
ATOM 652 N N . GLN A 1 82 ? 30.222 -50.730 -15.892 1.00 66.41 104 GLN A N 1
ATOM 653 C CA . GLN A 1 82 ? 30.468 -49.449 -15.246 1.00 66.43 104 GLN A CA 1
ATOM 654 C C . GLN A 1 82 ? 30.027 -48.283 -16.153 1.00 66.20 104 GLN A C 1
ATOM 655 O O . GLN A 1 82 ? 29.530 -47.260 -15.679 1.00 60.44 104 GLN A O 1
ATOM 661 N N . SER A 1 83 ? 30.215 -48.433 -17.456 1.00 62.38 105 SER A N 1
ATOM 662 C CA . SER A 1 83 ? 29.813 -47.377 -18.334 1.00 65.50 105 SER A CA 1
ATOM 663 C C . SER A 1 83 ? 28.321 -47.154 -18.258 1.00 64.43 105 SER A C 1
ATOM 664 O O . SER A 1 83 ? 27.869 -46.003 -18.273 1.00 64.10 105 SER A O 1
ATOM 667 N N . GLU A 1 84 ? 27.558 -48.242 -18.195 1.00 64.53 106 GLU A N 1
ATOM 668 C CA . GLU A 1 84 ? 26.093 -48.126 -18.222 1.00 64.99 106 GLU A CA 1
ATOM 669 C C . GLU A 1 84 ? 25.665 -47.448 -16.938 1.00 60.11 106 GLU A C 1
ATOM 670 O O . GLU A 1 84 ? 24.741 -46.671 -16.928 1.00 62.26 106 GLU A O 1
ATOM 676 N N . ILE A 1 85 ? 26.385 -47.671 -15.861 1.00 58.96 107 ILE A N 1
ATOM 677 C CA . ILE A 1 85 ? 26.042 -46.984 -14.631 1.00 63.52 107 ILE A CA 1
ATOM 678 C C . ILE A 1 85 ? 26.437 -45.529 -14.673 1.00 64.71 107 ILE A C 1
ATOM 679 O O . ILE A 1 85 ? 25.721 -44.698 -14.141 1.00 70.46 107 ILE A O 1
ATOM 684 N N . ASP A 1 86 ? 27.583 -45.218 -15.265 1.00 66.07 108 ASP A N 1
ATOM 685 C CA . ASP A 1 86 ? 27.986 -43.828 -15.415 1.00 64.66 108 ASP A CA 1
ATOM 686 C C . ASP A 1 86 ? 26.924 -43.062 -16.182 1.00 65.32 108 ASP A C 1
ATOM 687 O O . ASP A 1 86 ? 26.545 -41.958 -15.792 1.00 64.17 108 ASP A O 1
ATOM 692 N N . ASP A 1 87 ? 26.439 -43.677 -17.258 1.00 65.66 109 ASP A N 1
ATOM 693 C CA . ASP A 1 87 ? 25.402 -43.091 -18.092 1.00 67.36 109 ASP A CA 1
ATOM 694 C C . ASP A 1 87 ? 24.151 -42.884 -17.271 1.00 64.83 109 ASP A C 1
ATOM 695 O O . ASP A 1 87 ? 23.547 -41.827 -17.310 1.00 62.17 109 ASP A O 1
ATOM 700 N N . ALA A 1 88 ? 23.759 -43.898 -16.510 1.00 64.20 110 ALA A N 1
ATOM 701 C CA . ALA A 1 88 ? 22.578 -43.764 -15.659 1.00 62.49 110 ALA A CA 1
ATOM 702 C C . ALA A 1 88 ? 22.699 -42.565 -14.730 1.00 60.76 110 ALA A C 1
ATOM 703 O O . ALA A 1 88 ? 21.798 -41.741 -14.648 1.00 62.42 110 ALA A O 1
ATOM 705 N N . ASN A 1 89 ? 23.835 -42.449 -14.059 1.00 64.66 111 ASN A N 1
ATOM 706 C CA . ASN A 1 89 ? 24.075 -41.315 -13.171 1.00 64.24 111 ASN A CA 1
ATOM 707 C C . ASN A 1 89 ? 24.098 -39.965 -13.871 1.00 64.24 111 ASN A C 1
ATOM 708 O O . ASN A 1 89 ? 23.636 -38.971 -13.310 1.00 61.98 111 ASN A O 1
ATOM 713 N N . GLU A 1 90 ? 24.613 -39.931 -15.094 1.00 64.37 112 GLU A N 1
ATOM 714 C CA . GLU A 1 90 ? 24.609 -38.706 -15.879 1.00 67.36 112 GLU A CA 1
ATOM 715 C C . GLU A 1 90 ? 23.160 -38.297 -16.148 1.00 64.76 112 GLU A C 1
ATOM 716 O O . GLU A 1 90 ? 22.794 -37.143 -16.036 1.00 64.33 112 GLU A O 1
ATOM 722 N N . LEU A 1 91 ? 22.322 -39.271 -16.455 1.00 64.61 113 LEU A N 1
ATOM 723 C CA . LEU A 1 91 ? 20.942 -38.992 -16.775 1.00 65.90 113 LEU A CA 1
ATOM 724 C C . LEU A 1 91 ? 20.221 -38.485 -15.542 1.00 70.96 113 LEU A C 1
ATOM 725 O O . LEU A 1 91 ? 19.466 -37.514 -15.594 1.00 76.05 113 LEU A O 1
ATOM 730 N N . MET A 1 92 ? 20.460 -39.135 -14.422 1.00 70.95 114 MET A N 1
ATOM 731 C CA . MET A 1 92 ? 19.848 -38.675 -13.194 1.00 72.62 114 MET A CA 1
ATOM 732 C C . MET A 1 92 ? 20.382 -37.300 -12.801 1.00 66.78 114 MET A C 1
ATOM 733 O O . MET A 1 92 ? 19.616 -36.515 -12.286 1.00 68.76 114 MET A O 1
ATOM 738 N N . ASP A 1 93 ? 21.662 -36.996 -13.061 1.00 64.60 115 ASP A N 1
ATOM 739 C CA . ASP A 1 93 ? 22.187 -35.636 -12.791 1.00 65.18 115 ASP A CA 1
ATOM 740 C C . ASP A 1 93 ? 21.332 -34.596 -13.525 1.00 64.17 115 ASP A C 1
ATOM 741 O O . ASP A 1 93 ? 20.966 -33.594 -12.950 1.00 64.25 115 ASP A O 1
ATOM 746 N N . SER A 1 94 ? 20.990 -34.869 -14.779 1.00 61.31 116 SER A N 1
ATOM 747 C CA . SER A 1 94 ? 20.138 -33.981 -15.548 1.00 62.55 116 SER A CA 1
ATOM 748 C C . SER A 1 94 ? 18.733 -33.866 -14.964 1.00 67.75 116 SER A C 1
ATOM 749 O O . SER A 1 94 ? 18.230 -32.761 -14.778 1.00 72.35 116 SER A O 1
ATOM 752 N N . TYR A 1 95 ? 18.087 -34.992 -14.680 1.00 66.17 117 TYR A N 1
ATOM 753 C CA . TYR A 1 95 ? 16.788 -34.939 -14.028 1.00 65.29 117 TYR A CA 1
ATOM 754 C C . TYR A 1 95 ? 16.851 -34.060 -12.765 1.00 67.68 117 TYR A C 1
ATOM 755 O O . TYR A 1 95 ? 16.012 -33.189 -12.597 1.00 64.58 117 TYR A O 1
ATOM 764 N N . GLU A 1 96 ? 17.843 -34.283 -11.894 1.00 69.01 118 GLU A N 1
ATOM 765 C CA . GLU A 1 96 ? 18.015 -33.463 -10.687 1.00 70.02 118 GLU A CA 1
ATOM 766 C C . GLU A 1 96 ? 18.165 -31.987 -11.062 1.00 68.54 118 GLU A C 1
ATOM 767 O O . GLU A 1 96 ? 17.525 -31.118 -10.490 1.00 62.99 118 GLU A O 1
ATOM 773 N N . GLN A 1 97 ? 19.005 -31.713 -12.044 1.00 66.65 119 GLN A N 1
ATOM 774 C CA . GLN A 1 97 ? 19.230 -30.356 -12.463 1.00 69.65 119 GLN A CA 1
ATOM 775 C C . GLN A 1 97 ? 17.920 -29.738 -12.987 1.00 69.98 119 GLN A C 1
ATOM 776 O O . GLN A 1 97 ? 17.670 -28.554 -12.784 1.00 72.18 119 GLN A O 1
ATOM 782 N N . SER A 1 98 ? 17.064 -30.527 -13.630 1.00 68.96 120 SER A N 1
ATOM 783 C CA . SER A 1 98 ? 15.823 -29.973 -14.188 1.00 65.50 120 SER A CA 1
ATOM 784 C C . SER A 1 98 ? 14.847 -29.600 -13.069 1.00 61.78 120 SER A C 1
ATOM 785 O O . SER A 1 98 ? 14.094 -28.652 -13.196 1.00 68.05 120 SER A O 1
ATOM 788 N N . TYR A 1 99 ? 14.899 -30.321 -11.963 1.00 63.33 121 TYR A N 1
ATOM 789 C CA . TYR A 1 99 ? 14.208 -29.914 -10.746 1.00 67.72 121 TYR A CA 1
ATOM 790 C C . TYR A 1 99 ? 14.728 -28.577 -10.219 1.00 66.06 121 TYR A C 1
ATOM 791 O O . TYR A 1 99 ? 13.944 -27.676 -9.952 1.00 73.37 121 TYR A O 1
ATOM 800 N N . GLN A 1 100 ? 16.043 -28.473 -10.056 1.00 66.16 122 GLN A N 1
ATOM 801 C CA . GLN A 1 100 ? 16.675 -27.271 -9.507 1.00 70.77 122 GLN A CA 1
ATOM 802 C C . GLN A 1 100 ? 16.318 -26.060 -10.334 1.00 65.86 122 GLN A C 1
ATOM 803 O O . GLN A 1 100 ? 16.071 -24.991 -9.800 1.00 65.18 122 GLN A O 1
ATOM 809 N N . GLN A 1 101 ? 16.272 -26.245 -11.641 1.00 64.32 123 GLN A N 1
ATOM 810 C CA . GLN A 1 101 ? 15.878 -25.182 -12.546 1.00 66.59 123 GLN A CA 1
ATOM 811 C C . GLN A 1 101 ? 14.416 -24.760 -12.335 1.00 66.94 123 GLN A C 1
ATOM 812 O O . GLN A 1 101 ? 14.041 -23.640 -12.623 1.00 67.62 123 GLN A O 1
ATOM 818 N N . GLN A 1 102 ? 13.580 -25.643 -11.826 1.00 67.53 124 GLN A N 1
ATOM 819 C CA . GLN A 1 102 ? 12.213 -25.242 -11.569 1.00 69.32 124 GLN A CA 1
ATOM 820 C C . GLN A 1 102 ? 12.009 -24.607 -10.217 1.00 71.71 124 GLN A C 1
ATOM 821 O O . GLN A 1 102 ? 11.126 -23.760 -10.111 1.00 73.38 124 GLN A O 1
ATOM 827 N N . LEU A 1 103 ? 12.778 -25.001 -9.189 1.00 65.46 125 LEU A N 1
ATOM 828 C CA . LEU A 1 103 ? 12.735 -24.261 -7.916 1.00 67.50 125 LEU A CA 1
ATOM 829 C C . LEU A 1 103 ? 13.085 -22.805 -8.202 1.00 70.13 125 LEU A C 1
ATOM 830 O O . LEU A 1 103 ? 12.540 -21.875 -7.592 1.00 65.04 125 LEU A O 1
ATOM 835 N N . GLU A 1 104 ? 13.995 -22.627 -9.151 1.00 68.29 126 GLU A N 1
ATOM 836 C CA . GLU A 1 104 ? 14.542 -21.335 -9.423 1.00 71.30 126 GLU A CA 1
ATOM 837 C C . GLU A 1 104 ? 13.563 -20.542 -10.277 1.00 69.82 126 GLU A C 1
ATOM 838 O O . GLU A 1 104 ? 13.265 -19.401 -9.973 1.00 70.58 126 GLU A O 1
ATOM 844 N N . ASP A 1 105 ? 13.045 -21.162 -11.329 1.00 71.01 127 ASP A N 1
ATOM 845 C CA . ASP A 1 105 ? 12.045 -20.531 -12.191 1.00 67.85 127 ASP A CA 1
ATOM 846 C C . ASP A 1 105 ? 10.806 -20.041 -11.423 1.00 71.47 127 ASP A C 1
ATOM 847 O O . ASP A 1 105 ? 10.215 -19.013 -11.757 1.00 78.21 127 ASP A O 1
ATOM 852 N N . VAL A 1 106 ? 10.401 -20.799 -10.418 1.00 66.53 128 VAL A N 1
ATOM 853 C CA . VAL A 1 106 ? 9.234 -20.453 -9.622 1.00 66.50 128 VAL A CA 1
ATOM 854 C C . VAL A 1 106 ? 9.543 -19.391 -8.575 1.00 68.87 128 VAL A C 1
ATOM 855 O O . VAL A 1 106 ? 8.753 -18.478 -8.358 1.00 69.91 128 VAL A O 1
ATOM 859 N N . ASN A 1 107 ? 10.664 -19.549 -7.883 1.00 68.60 129 ASN A N 1
ATOM 860 C CA . ASN A 1 107 ? 11.155 -18.500 -7.004 1.00 64.94 129 ASN A CA 1
ATOM 861 C C . ASN A 1 107 ? 11.211 -17.138 -7.718 1.00 64.92 129 ASN A C 1
ATOM 862 O O . ASN A 1 107 ? 10.849 -16.097 -7.138 1.00 61.84 129 ASN A O 1
ATOM 867 N N . GLU A 1 108 ? 11.618 -17.150 -8.981 1.00 56.48 130 GLU A N 1
ATOM 868 C CA . GLU A 1 108 ? 11.693 -15.917 -9.729 1.00 64.27 130 GLU A CA 1
ATOM 869 C C . GLU A 1 108 ? 10.304 -15.271 -9.794 1.00 65.18 130 GLU A C 1
ATOM 870 O O . GLU A 1 108 ? 10.136 -14.083 -9.532 1.00 66.95 130 GLU A O 1
ATOM 876 N N . ILE A 1 109 ? 9.314 -16.083 -10.119 1.00 64.60 131 ILE A N 1
ATOM 877 C CA . ILE A 1 109 ? 7.934 -15.626 -10.219 1.00 61.85 131 ILE A CA 1
ATOM 878 C C . ILE A 1 109 ? 7.383 -15.135 -8.885 1.00 58.76 131 ILE A C 1
ATOM 879 O O . ILE A 1 109 ? 6.743 -14.085 -8.803 1.00 59.02 131 ILE A O 1
ATOM 884 N N . ILE A 1 110 ? 7.680 -15.847 -7.820 1.00 57.85 132 ILE A N 1
ATOM 885 C CA . ILE A 1 110 ? 7.267 -15.377 -6.505 1.00 58.28 132 ILE A CA 1
ATOM 886 C C . ILE A 1 110 ? 7.864 -14.006 -6.225 1.00 60.43 132 ILE A C 1
ATOM 887 O O . ILE A 1 110 ? 7.189 -13.113 -5.708 1.00 65.82 132 ILE A O 1
ATOM 892 N N . ALA A 1 111 ? 9.119 -13.844 -6.627 1.00 63.58 133 ALA A N 1
ATOM 893 C CA . ALA A 1 111 ? 9.884 -12.635 -6.363 1.00 63.58 133 ALA A CA 1
ATOM 894 C C . ALA A 1 111 ? 9.329 -11.458 -7.143 1.00 65.89 133 ALA A C 1
ATOM 895 O O . ALA A 1 111 ? 9.283 -10.328 -6.633 1.00 68.01 133 ALA A O 1
ATOM 897 N N . LEU A 1 112 ? 8.899 -11.723 -8.368 1.00 62.63 134 LEU A N 1
ATOM 898 C CA . LEU A 1 112 ? 8.256 -10.697 -9.162 1.00 64.11 134 LEU A CA 1
ATOM 899 C C . LEU A 1 112 ? 6.876 -10.258 -8.648 1.00 69.89 134 LEU A C 1
ATOM 900 O O . LEU A 1 112 ? 6.519 -9.094 -8.782 1.00 67.31 134 LEU A O 1
ATOM 905 N N . TYR A 1 113 ? 6.093 -11.176 -8.085 1.00 68.29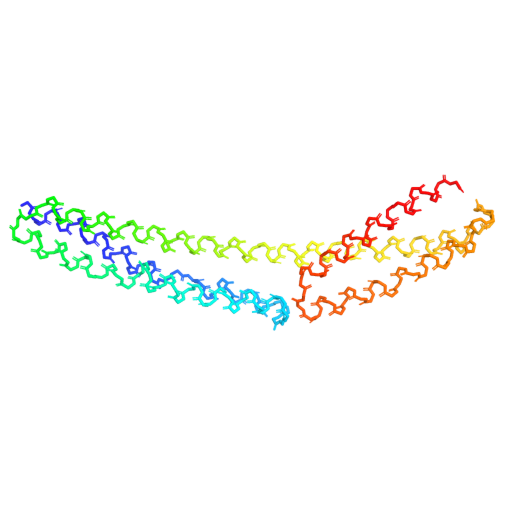 135 TYR A N 1
ATOM 906 C CA . TYR A 1 113 ? 4.805 -10.788 -7.526 1.00 65.06 135 TYR A CA 1
ATOM 907 C C . TYR A 1 113 ? 5.040 -9.897 -6.328 1.00 66.60 135 TYR A C 1
ATOM 908 O O . TYR A 1 113 ? 4.361 -8.897 -6.137 1.00 76.03 135 TYR A O 1
ATOM 917 N N . LYS A 1 114 ? 6.016 -10.267 -5.521 1.00 66.22 136 LYS A N 1
ATOM 918 C CA . LYS A 1 114 ? 6.359 -9.499 -4.325 1.00 67.82 136 LYS A CA 1
ATOM 919 C C . LYS A 1 114 ? 6.927 -8.109 -4.678 1.00 70.84 136 LYS A C 1
ATOM 920 O O . LYS A 1 114 ? 6.582 -7.094 -4.057 1.00 72.69 136 LYS A O 1
ATOM 926 N N . ASP A 1 115 ? 7.784 -8.072 -5.690 1.00 66.33 137 ASP A N 1
ATOM 927 C CA . ASP A 1 115 ? 8.496 -6.857 -6.018 1.00 67.77 137 ASP A CA 1
ATOM 928 C C . ASP A 1 115 ? 7.590 -5.915 -6.834 1.00 68.96 137 ASP A C 1
ATOM 929 O O . ASP A 1 115 ? 7.651 -4.690 -6.656 1.00 68.71 137 ASP A O 1
ATOM 934 N N . ASN A 1 116 ? 6.753 -6.492 -7.701 1.00 65.89 138 ASN A N 1
ATOM 935 C CA . ASN A 1 116 ? 5.622 -5.789 -8.318 1.00 60.96 138 ASN A CA 1
ATOM 936 C C . ASN A 1 116 ? 4.734 -5.093 -7.284 1.00 63.01 138 ASN A C 1
ATOM 937 O O . ASN A 1 116 ? 4.392 -3.943 -7.425 1.00 67.05 138 ASN A O 1
ATOM 942 N N . ASP A 1 117 ? 4.367 -5.768 -6.217 1.00 64.99 139 ASP A N 1
ATOM 943 C CA . ASP A 1 117 ? 3.569 -5.089 -5.222 1.00 64.97 139 ASP A CA 1
ATOM 944 C C . ASP A 1 117 ? 4.365 -4.045 -4.457 1.00 67.85 139 ASP A C 1
ATOM 945 O O . ASP A 1 117 ? 3.777 -3.079 -3.992 1.00 75.08 139 ASP A O 1
ATOM 950 N N . GLU A 1 118 ? 5.680 -4.223 -4.299 1.00 67.34 140 GLU A N 1
ATOM 951 C CA . GLU A 1 118 ? 6.458 -3.221 -3.586 1.00 62.94 140 GLU A CA 1
ATOM 952 C C . GLU A 1 118 ? 6.454 -1.944 -4.394 1.00 62.66 140 GLU A C 1
ATOM 953 O O . GLU A 1 118 ? 6.287 -0.857 -3.857 1.00 65.86 140 GLU A O 1
ATOM 959 N N . LEU A 1 119 ? 6.573 -2.071 -5.699 1.00 63.69 141 LEU A N 1
ATOM 960 C CA . LEU A 1 119 ? 6.630 -0.891 -6.547 1.00 62.93 141 LEU A CA 1
ATOM 961 C C . LEU A 1 119 ? 5.296 -0.224 -6.600 1.00 65.00 141 LEU A C 1
ATOM 962 O O . LEU A 1 119 ? 5.209 0.998 -6.623 1.00 68.11 141 LEU A O 1
ATOM 967 N N . TYR A 1 120 ? 4.243 -1.022 -6.623 1.00 63.21 142 TYR A N 1
ATOM 968 C CA . TYR A 1 120 ? 2.912 -0.448 -6.695 1.00 64.37 142 TYR A CA 1
ATOM 969 C C . TYR A 1 120 ? 2.642 0.367 -5.458 1.00 62.48 142 TYR A C 1
ATOM 970 O O . TYR A 1 120 ? 2.164 1.477 -5.558 1.00 60.60 142 TYR A O 1
ATOM 979 N N . ASP A 1 121 ? 2.991 -0.169 -4.294 1.00 61.06 143 ASP A N 1
ATOM 980 C CA . ASP A 1 121 ? 2.757 0.555 -3.055 1.00 64.81 143 ASP A CA 1
ATOM 981 C C . ASP A 1 121 ? 3.494 1.869 -3.068 1.00 64.19 143 ASP A C 1
ATOM 982 O O . ASP A 1 121 ? 2.989 2.851 -2.597 1.00 70.16 143 ASP A O 1
ATOM 987 N N . LYS A 1 122 ? 4.673 1.888 -3.663 1.00 67.57 144 LYS A N 1
ATOM 988 C CA . LYS A 1 122 ? 5.493 3.082 -3.702 1.00 67.87 144 LYS A CA 1
ATOM 989 C C . LYS A 1 122 ? 4.863 4.096 -4.640 1.00 67.04 144 LYS A C 1
ATOM 990 O O . LYS A 1 122 ? 4.860 5.303 -4.351 1.00 69.01 144 LYS A O 1
ATOM 996 N N . CYS A 1 123 ? 4.324 3.622 -5.755 1.00 65.62 145 CYS A N 1
ATOM 997 C CA . CYS A 1 123 ? 3.692 4.533 -6.719 1.00 68.34 145 CYS A CA 1
ATOM 998 C C . CYS A 1 123 ? 2.383 5.126 -6.164 1.00 66.83 145 CYS A C 1
ATOM 999 O O . CYS A 1 123 ? 2.113 6.281 -6.385 1.00 74.58 145 CYS A O 1
ATOM 1002 N N . LYS A 1 124 ? 1.577 4.355 -5.444 1.00 64.55 146 LYS A N 1
ATOM 1003 C CA . LYS A 1 124 ? 0.383 4.909 -4.813 1.00 65.34 146 LYS A CA 1
ATOM 1004 C C . LYS A 1 124 ? 0.758 6.076 -3.926 1.00 68.80 146 LYS A C 1
ATOM 1005 O O . LYS A 1 124 ? 0.138 7.134 -3.969 1.00 72.98 146 LYS A O 1
ATOM 1011 N N . VAL A 1 125 ? 1.772 5.867 -3.096 1.00 68.16 147 VAL A N 1
ATOM 1012 C CA . VAL A 1 125 ? 2.174 6.861 -2.105 1.00 64.28 147 VAL A CA 1
ATOM 1013 C C . VAL A 1 125 ? 2.736 8.123 -2.739 1.00 68.39 147 VAL A C 1
ATOM 1014 O O . VAL A 1 125 ? 2.399 9.220 -2.328 1.00 71.11 147 VAL A O 1
ATOM 1018 N N . ASP A 1 126 ? 3.611 7.950 -3.725 1.00 72.66 148 ASP A N 1
ATOM 1019 C CA . ASP A 1 126 ? 4.190 9.075 -4.456 1.00 76.25 148 ASP A CA 1
ATOM 1020 C C . ASP A 1 126 ? 3.139 9.885 -5.195 1.00 74.28 148 ASP A C 1
ATOM 1021 O O . ASP A 1 126 ? 3.246 11.092 -5.258 1.00 77.20 148 ASP A O 1
ATOM 1026 N N . TYR A 1 127 ? 2.166 9.197 -5.794 1.00 73.67 149 TYR A N 1
ATOM 1027 C CA . TYR A 1 127 ? 1.051 9.823 -6.520 1.00 72.60 149 TYR A CA 1
ATOM 1028 C C . TYR A 1 127 ? 0.324 10.750 -5.561 1.00 74.98 149 TYR A C 1
ATOM 1029 O O . TYR A 1 127 ? 0.137 11.929 -5.831 1.00 73.16 149 TYR A O 1
ATOM 1038 N N . ARG A 1 128 ? -0.078 10.182 -4.432 1.00 73.65 150 ARG A N 1
ATOM 1039 C CA . ARG A 1 128 ? -0.754 10.913 -3.396 1.00 70.65 150 ARG A CA 1
ATOM 1040 C C . ARG A 1 128 ? 0.039 12.162 -3.023 1.00 72.99 150 ARG A C 1
ATOM 1041 O O . ARG A 1 128 ? -0.534 13.240 -2.967 1.00 81.29 150 ARG A O 1
ATOM 1049 N N . GLU A 1 129 ? 1.346 12.025 -2.797 1.00 73.74 151 GLU A N 1
ATOM 1050 C CA . GLU A 1 129 ? 2.180 13.165 -2.353 1.00 78.01 151 GLU A CA 1
ATOM 1051 C C . GLU A 1 129 ? 2.315 14.239 -3.408 1.00 77.06 151 GLU A C 1
ATOM 1052 O O . GLU A 1 129 ? 2.240 15.414 -3.100 1.00 82.22 151 GLU A O 1
ATOM 1058 N N . MET A 1 130 ? 2.498 13.835 -4.653 1.00 79.58 152 MET A N 1
ATOM 1059 C CA . MET A 1 130 ? 2.617 14.780 -5.759 1.00 84.13 152 MET A CA 1
ATOM 1060 C C . MET A 1 130 ? 1.307 15.558 -5.997 1.00 81.65 152 MET A C 1
ATOM 1061 O O . MET A 1 130 ? 1.323 16.759 -6.151 1.00 82.34 152 MET A O 1
ATOM 1066 N N . LYS A 1 131 ? 0.188 14.847 -6.020 1.00 82.47 153 LYS A N 1
ATOM 1067 C CA . LYS A 1 131 ? -1.156 15.412 -6.181 1.00 84.66 153 LYS A CA 1
ATOM 1068 C C . LYS A 1 131 ? -1.431 16.466 -5.116 1.00 89.17 153 LYS A C 1
ATOM 1069 O O . LYS A 1 131 ? -2.014 17.508 -5.403 1.00 96.23 153 LYS A O 1
ATOM 1075 N N . ARG A 1 132 ? -0.988 16.192 -3.893 1.00 89.08 154 ARG A N 1
ATOM 1076 C CA . ARG A 1 132 ? -1.116 17.130 -2.780 1.00 88.29 154 ARG A CA 1
ATOM 1077 C C . ARG A 1 132 ? -0.167 18.336 -2.876 1.00 86.11 154 ARG A C 1
ATOM 1078 O O . ARG A 1 132 ? -0.549 19.436 -2.511 1.00 81.87 154 ARG A O 1
ATOM 1086 N N . ASP A 1 133 ? 1.071 18.109 -3.319 1.00 87.76 155 ASP A N 1
ATOM 1087 C CA . ASP A 1 133 ? 2.086 19.169 -3.445 1.00 90.66 155 ASP A CA 1
ATOM 1088 C C . ASP A 1 133 ? 1.604 20.239 -4.418 1.00 92.87 155 ASP A C 1
ATOM 1089 O O . ASP A 1 133 ? 1.696 21.435 -4.141 1.00 92.99 155 ASP A O 1
ATOM 1094 N N . VAL A 1 134 ? 1.052 19.797 -5.541 1.00 92.45 156 VAL A N 1
ATOM 1095 C CA . VAL A 1 134 ? 0.388 20.697 -6.475 1.00 100.41 156 VAL A CA 1
ATOM 1096 C C . VAL A 1 134 ? -0.846 21.389 -5.896 1.00 98.75 156 VAL A C 1
ATOM 1097 O O . VAL A 1 134 ? -0.973 22.586 -6.027 1.00 104.27 156 VAL A O 1
ATOM 1101 N N . LEU A 1 135 ? -1.767 20.646 -5.293 1.00 102.21 157 LEU A N 1
ATOM 1102 C CA . LEU A 1 135 ? -3.030 21.245 -4.850 1.00 105.45 157 LEU A CA 1
ATOM 1103 C C . LEU A 1 135 ? -2.785 22.229 -3.721 1.00 105.35 157 LEU A C 1
ATOM 1104 O O . LEU A 1 135 ? -3.559 23.145 -3.541 1.00 110.91 157 LEU A O 1
ATOM 1109 N N . ALA A 1 136 ? -1.702 22.067 -2.970 1.00 102.34 158 ALA A N 1
ATOM 1110 C CA . ALA A 1 136 ? -1.452 22.946 -1.831 1.00 100.03 158 ALA A CA 1
ATOM 1111 C C . ALA A 1 136 ? -0.359 23.983 -2.087 1.00 102.87 158 ALA A C 1
ATOM 1112 O O . ALA A 1 136 ? -0.285 24.967 -1.363 1.00 100.67 158 ALA A O 1
ATOM 1114 N N . ASN A 1 137 ? 0.494 23.761 -3.085 1.00 103.49 159 ASN A N 1
ATOM 1115 C CA . ASN A 1 137 ? 1.510 24.746 -3.464 1.00 103.65 159 ASN A CA 1
ATOM 1116 C C . ASN A 1 137 ? 1.464 25.061 -4.956 1.00 107.71 159 ASN A C 1
ATOM 1117 O O . ASN A 1 137 ? 2.495 25.066 -5.648 1.00 103.06 159 ASN A O 1
ATOM 1122 N N . ARG A 1 138 ? 0.242 25.310 -5.425 1.00 111.77 160 ARG A N 1
ATOM 1123 C CA . ARG A 1 138 ? -0.040 25.735 -6.792 1.00 118.47 160 ARG A CA 1
ATOM 1124 C C . ARG A 1 138 ? 0.887 26.902 -7.123 1.00 127.39 160 ARG A C 1
ATOM 1125 O O . ARG A 1 138 ? 1.841 26.727 -7.889 1.00 125.91 160 ARG A O 1
ATOM 1133 N N . HIS A 1 139 ? 0.645 28.052 -6.487 1.00 135.29 161 HIS A N 1
ATOM 1134 C CA . HIS A 1 139 ? 1.463 29.265 -6.655 1.00 146.30 161 HIS A CA 1
ATOM 1135 C C . HIS A 1 139 ? 2.973 28.986 -6.807 1.00 147.36 161 HIS A C 1
ATOM 1136 O O . HIS A 1 139 ? 3.620 29.533 -7.696 1.00 152.69 161 HIS A O 1
ATOM 1143 N N . GLN A 1 140 ? 3.514 28.109 -5.964 1.00 140.36 162 GLN A N 1
ATOM 1144 C CA . GLN A 1 140 ? 4.957 27.893 -5.868 1.00 137.03 162 GLN A CA 1
ATOM 1145 C C . GLN A 1 140 ? 5.554 27.261 -7.134 1.00 132.72 162 GLN A C 1
ATOM 1146 O O . GLN A 1 140 ? 6.771 27.197 -7.267 1.00 137.04 162 GLN A O 1
ATOM 1152 N N . PHE A 1 141 ? 4.716 26.796 -8.061 1.00 128.04 163 PHE A N 1
ATOM 1153 C CA . PHE A 1 141 ? 5.206 26.243 -9.342 1.00 129.90 163 PHE A CA 1
ATOM 1154 C C . PHE A 1 141 ? 5.046 27.193 -10.530 1.00 136.06 163 PHE A C 1
ATOM 1155 O O . PHE A 1 141 ? 5.534 26.914 -11.632 1.00 134.49 163 PHE A O 1
ATOM 1163 N N . GLY A 1 142 ? 4.361 28.309 -10.305 1.00 136.78 164 GLY A N 1
ATOM 1164 C CA . GLY A 1 142 ? 4.151 29.291 -11.348 1.00 142.01 164 GLY A CA 1
ATOM 1165 C C . GLY A 1 142 ? 3.265 28.762 -12.454 1.00 140.02 164 GLY A C 1
ATOM 1166 O O . GLY A 1 142 ? 2.223 28.162 -12.195 1.00 130.17 164 GLY A O 1
ATOM 1167 N N . GLU A 1 143 ? 3.707 28.972 -13.688 1.00 145.69 165 GLU A N 1
ATOM 1168 C CA . GLU A 1 143 ? 2.894 28.703 -14.871 1.00 144.41 165 GLU A CA 1
ATOM 1169 C C . GLU A 1 143 ? 2.890 27.230 -15.271 1.00 138.73 165 GLU A C 1
ATOM 1170 O O . GLU A 1 143 ? 1.929 26.757 -15.873 1.00 134.61 165 GLU A O 1
ATOM 1176 N N . ALA A 1 144 ? 3.940 26.496 -14.912 1.00 138.32 166 ALA A N 1
ATOM 1177 C CA . ALA A 1 144 ? 3.997 25.049 -15.177 1.00 136.55 166 ALA A CA 1
ATOM 1178 C C . ALA A 1 144 ? 3.046 24.223 -14.296 1.00 128.23 166 ALA A C 1
ATOM 1179 O O . ALA A 1 144 ? 3.210 23.021 -14.191 1.00 125.64 166 ALA A O 1
ATOM 1181 N N . ALA A 1 145 ? 2.047 24.851 -13.685 1.00 126.91 167 ALA A N 1
ATOM 1182 C CA . ALA A 1 145 ? 1.209 24.170 -12.710 1.00 123.90 167 ALA A CA 1
ATOM 1183 C C . ALA A 1 145 ? 0.038 23.392 -13.331 1.00 126.60 167 ALA A C 1
ATOM 1184 O O . ALA A 1 145 ? -0.286 22.301 -12.865 1.00 134.82 167 ALA A O 1
ATOM 1186 N N . SER A 1 146 ? -0.601 23.926 -14.365 1.00 130.18 168 SER A N 1
ATOM 1187 C CA . SER A 1 146 ? -1.735 23.218 -14.980 1.00 130.92 168 SER A CA 1
ATOM 1188 C C . SER A 1 146 ? -1.288 22.021 -15.792 1.00 132.28 168 SER A C 1
ATOM 1189 O O . SER A 1 146 ? -2.038 21.055 -15.943 1.00 134.74 168 SER A O 1
ATOM 1192 N N . LEU A 1 147 ? -0.070 22.090 -16.318 1.00 132.90 169 LEU A N 1
ATOM 1193 C CA . LEU A 1 147 ? 0.501 20.966 -17.050 1.00 133.99 169 LEU A CA 1
ATOM 1194 C C . LEU A 1 147 ? 0.773 19.839 -16.041 1.00 130.06 169 LEU A C 1
ATOM 1195 O O . LEU A 1 147 ? 0.543 18.660 -16.321 1.00 127.41 169 LEU A O 1
ATOM 1200 N N . LEU A 1 148 ? 1.217 20.224 -14.848 1.00 125.53 170 LEU A N 1
ATOM 1201 C CA . LEU A 1 148 ? 1.493 19.271 -13.781 1.00 118.72 170 LEU A CA 1
ATOM 1202 C C . LEU A 1 148 ? 0.244 18.614 -13.248 1.00 111.96 170 LEU A C 1
ATOM 1203 O O . LEU A 1 148 ? 0.241 17.406 -13.050 1.00 104.93 170 LEU A O 1
ATOM 1208 N N . GLU A 1 149 ? -0.805 19.395 -13.007 1.00 110.62 171 GLU A N 1
ATOM 1209 C CA . GLU A 1 149 ? -2.036 18.843 -12.424 1.00 118.61 171 GLU A CA 1
ATOM 1210 C C . GLU A 1 149 ? -2.666 17.776 -13.328 1.00 122.91 171 GLU A C 1
ATOM 1211 O O . GLU A 1 149 ? -3.199 16.762 -12.847 1.00 126.43 171 GLU A O 1
ATOM 1217 N N . THR A 1 150 ? -2.599 17.995 -14.636 1.00 122.11 172 THR A N 1
ATOM 1218 C CA . THR A 1 150 ? -3.123 17.019 -15.574 1.00 119.74 172 THR A CA 1
ATOM 1219 C C . THR A 1 150 ? -2.144 15.845 -15.739 1.00 112.83 172 THR A C 1
ATOM 1220 O O . THR A 1 150 ? -2.592 14.706 -15.824 1.00 115.42 172 THR A O 1
ATOM 1224 N N . GLU A 1 151 ? -0.830 16.108 -15.748 1.00 104.91 173 GLU A N 1
ATOM 1225 C CA . GLU A 1 151 ? 0.186 15.032 -15.900 1.00 101.01 173 GLU A CA 1
ATOM 1226 C C . GLU A 1 151 ? 0.253 14.047 -14.723 1.00 95.07 173 GLU A C 1
ATOM 1227 O O . GLU A 1 151 ? 0.521 12.849 -14.892 1.00 92.24 173 GLU A O 1
ATOM 1233 N N . ILE A 1 152 ? 0.003 14.568 -13.536 1.00 92.74 174 ILE A N 1
ATOM 1234 C CA . ILE A 1 152 ? -0.088 13.762 -12.347 1.00 89.23 174 ILE A CA 1
ATOM 1235 C C . ILE A 1 152 ? -1.421 12.997 -12.337 1.00 91.08 174 ILE A C 1
ATOM 1236 O O . ILE A 1 152 ? -1.466 11.825 -11.933 1.00 92.99 174 ILE A O 1
ATOM 1241 N N . GLU A 1 153 ? -2.497 13.640 -12.795 1.00 90.89 175 GLU A N 1
ATOM 1242 C CA . GLU A 1 153 ? -3.779 12.946 -12.961 1.00 91.99 175 GLU A CA 1
ATOM 1243 C C . GLU A 1 153 ? -3.601 11.708 -13.886 1.00 87.96 175 GLU A C 1
ATOM 1244 O O . GLU A 1 153 ? -4.212 10.679 -13.654 1.00 87.01 175 GLU A O 1
ATOM 1246 N N . LYS A 1 154 ? -2.726 11.797 -14.890 1.00 91.41 176 LYS A N 1
ATOM 1247 C CA . LYS A 1 154 ? -2.444 10.672 -15.821 1.00 94.85 176 LYS A CA 1
ATOM 1248 C C . LYS A 1 154 ? -1.785 9.453 -15.179 1.00 94.01 176 LYS A C 1
ATOM 1249 O O . LYS A 1 154 ? -1.690 8.408 -15.810 1.00 96.43 176 LYS A O 1
ATOM 1255 N N . PHE A 1 155 ? -1.325 9.579 -13.941 1.00 91.17 177 PHE A N 1
ATOM 1256 C CA . PHE A 1 155 ? -0.826 8.423 -13.215 1.00 90.17 177 PHE A CA 1
ATOM 1257 C C . PHE A 1 155 ? -1.931 7.595 -12.589 1.00 89.86 177 PHE A C 1
ATOM 1258 O O . PHE A 1 155 ? -1.724 6.414 -12.341 1.00 94.46 177 PHE A O 1
ATOM 1266 N N . GLU A 1 156 ? -3.089 8.189 -12.318 1.00 90.62 178 GLU A N 1
ATOM 1267 C CA . GLU A 1 156 ? -4.152 7.434 -11.673 1.00 93.31 178 GLU A CA 1
ATOM 1268 C C . GLU A 1 156 ? -4.683 6.279 -12.532 1.00 93.10 178 GLU A C 1
ATOM 1269 O O . GLU A 1 156 ? -4.718 5.151 -12.069 1.00 90.98 178 GLU A O 1
ATOM 1275 N N . PRO A 1 157 ? -5.104 6.542 -13.778 1.00 93.50 179 PRO A N 1
ATOM 1276 C CA . PRO A 1 157 ? -5.480 5.381 -14.589 1.00 89.04 179 PRO A CA 1
ATOM 1277 C C . PRO A 1 157 ? -4.390 4.318 -14.664 1.00 87.55 179 PRO A C 1
ATOM 1278 O O . PRO A 1 157 ? -4.711 3.126 -14.695 1.00 94.16 179 PRO A O 1
ATOM 1282 N N . ARG A 1 158 ? -3.121 4.735 -14.691 1.00 84.66 180 ARG A N 1
ATOM 1283 C CA . ARG A 1 158 ? -1.988 3.793 -14.798 1.00 77.41 180 ARG A CA 1
ATOM 1284 C C . ARG A 1 158 ? -1.811 2.944 -13.550 1.00 74.17 180 ARG A C 1
ATOM 1285 O O . ARG A 1 158 ? -1.329 1.805 -13.627 1.00 74.62 180 ARG A O 1
ATOM 1293 N N . LEU A 1 159 ? -2.215 3.452 -12.394 1.00 73.48 181 LEU A N 1
ATOM 1294 C CA . LEU A 1 159 ? -2.300 2.580 -11.213 1.00 74.76 181 LEU A CA 1
ATOM 1295 C C . LEU A 1 159 ? -3.367 1.502 -11.400 1.00 74.74 181 LEU A C 1
ATOM 1296 O O . LEU A 1 159 ? -3.068 0.329 -11.264 1.00 73.83 181 LEU A O 1
ATOM 1301 N N . GLU A 1 160 ? -4.592 1.907 -11.744 1.00 81.37 182 GLU A N 1
ATOM 1302 C CA . GLU A 1 160 ? -5.712 0.971 -11.924 1.00 85.40 182 GLU A CA 1
ATOM 1303 C C . GLU A 1 160 ? -5.304 -0.094 -12.949 1.00 82.22 182 GLU A C 1
ATOM 1304 O O . GLU A 1 160 ? -5.540 -1.285 -12.723 1.00 79.65 182 GLU A O 1
ATOM 1310 N N . GLN A 1 161 ? -4.666 0.328 -14.049 1.00 77.64 183 GLN A N 1
ATOM 1311 C CA . GLN A 1 161 ? -4.147 -0.618 -15.062 1.00 80.72 183 GLN A CA 1
ATOM 1312 C C . GLN A 1 161 ? -3.294 -1.718 -14.449 1.00 79.42 183 GLN A C 1
ATOM 1313 O O . GLN A 1 161 ? -3.416 -2.869 -14.834 1.00 84.79 183 GLN A O 1
ATOM 1319 N N . TYR A 1 162 ? -2.435 -1.376 -13.493 1.00 78.10 184 TYR A N 1
ATOM 1320 C CA . TYR A 1 162 ? -1.631 -2.390 -12.833 1.00 74.07 184 TYR A CA 1
ATOM 1321 C C . TYR A 1 162 ? -2.506 -3.413 -12.117 1.00 75.88 184 TYR A C 1
ATOM 1322 O O . TYR A 1 162 ? -2.265 -4.618 -12.242 1.00 75.95 184 TYR A O 1
ATOM 1331 N N . GLU A 1 163 ? -3.524 -2.961 -11.393 1.00 77.33 185 GLU A N 1
ATOM 1332 C CA . GLU A 1 163 ? -4.383 -3.909 -10.680 1.00 79.86 185 GLU A CA 1
ATOM 1333 C C . GLU A 1 163 ? -4.977 -4.936 -11.631 1.00 78.87 185 GLU A C 1
ATOM 1334 O O . GLU A 1 163 ? -5.049 -6.116 -11.292 1.00 84.46 185 GLU A O 1
ATOM 1340 N N . VAL A 1 164 ? -5.350 -4.489 -12.827 1.00 75.45 186 VAL A N 1
ATOM 1341 C CA . VAL A 1 164 ? -5.968 -5.350 -13.859 1.00 81.44 186 VAL A CA 1
ATOM 1342 C C . VAL A 1 164 ? -5.003 -6.402 -14.380 1.00 79.79 186 VAL A C 1
ATOM 1343 O O . VAL A 1 164 ? -5.348 -7.582 -14.468 1.00 89.08 186 VAL A O 1
ATOM 1347 N N . LEU A 1 165 ? -3.802 -5.961 -14.733 1.00 78.39 187 LEU A N 1
ATOM 1348 C CA . LEU A 1 165 ? -2.746 -6.839 -15.242 1.00 72.57 187 LEU A CA 1
ATOM 1349 C C . LEU A 1 165 ? -2.338 -7.896 -14.218 1.00 74.14 187 LEU A C 1
ATOM 1350 O O . LEU A 1 165 ? -2.103 -9.064 -14.559 1.00 79.51 187 LEU A O 1
ATOM 1355 N N . LYS A 1 166 ? -2.200 -7.471 -12.968 1.00 71.10 188 LYS A N 1
ATOM 1356 C CA . LYS A 1 166 ? -1.848 -8.393 -11.906 1.00 71.33 188 LYS A CA 1
ATOM 1357 C C . LYS A 1 166 ? -2.962 -9.417 -11.722 1.00 73.46 188 LYS A C 1
ATOM 1358 O O . LYS A 1 166 ? -2.714 -10.608 -11.758 1.00 78.87 188 LYS A O 1
ATOM 1364 N N . ALA A 1 167 ? -4.185 -8.925 -11.548 1.00 79.00 189 ALA A N 1
ATOM 1365 C CA . ALA A 1 167 ? -5.396 -9.755 -11.452 1.00 78.86 189 ALA A CA 1
ATOM 1366 C C . ALA A 1 167 ? -5.563 -10.777 -12.587 1.00 80.16 189 ALA A C 1
ATOM 1367 O O . ALA A 1 167 ? -6.083 -11.871 -12.362 1.00 80.37 189 ALA A O 1
ATOM 1369 N N . ASP A 1 168 ? -5.109 -10.427 -13.791 1.00 79.90 190 ASP A N 1
ATOM 1370 C CA . ASP A 1 168 ? -5.069 -11.378 -14.923 1.00 82.72 190 ASP A CA 1
ATOM 1371 C C . ASP A 1 168 ? -3.850 -12.343 -14.934 1.00 81.87 190 ASP A C 1
ATOM 1372 O O . ASP A 1 168 ? -3.689 -13.153 -15.867 1.00 82.21 190 ASP A O 1
ATOM 1377 N N . GLY A 1 169 ? -3.013 -12.267 -13.895 1.00 78.08 191 GLY A N 1
ATOM 1378 C CA . GLY A 1 169 ? -1.813 -13.098 -13.786 1.00 75.75 191 GLY A CA 1
ATOM 1379 C C . GLY A 1 169 ? -0.739 -12.761 -14.804 1.00 71.75 191 GLY A C 1
ATOM 1380 O O . GLY A 1 169 ? 0.113 -13.579 -15.119 1.00 67.49 191 GLY A O 1
ATOM 1381 N N . ASN A 1 170 ? -0.773 -11.554 -15.336 1.00 72.79 192 ASN A N 1
ATOM 1382 C CA . ASN A 1 170 ? 0.268 -11.131 -16.255 1.00 74.99 192 ASN A CA 1
ATOM 1383 C C . ASN A 1 170 ? 1.383 -10.424 -15.504 1.00 72.77 192 ASN A C 1
ATOM 1384 O O . ASN A 1 170 ? 1.541 -9.207 -15.573 1.00 67.38 192 ASN A O 1
ATOM 1389 N N . TYR A 1 171 ? 2.145 -11.237 -14.774 1.00 73.19 193 TYR A N 1
ATOM 1390 C CA . TYR A 1 171 ? 3.181 -10.752 -13.863 1.00 70.28 193 TYR A CA 1
ATOM 1391 C C . TYR A 1 171 ? 4.303 -10.034 -14.598 1.00 70.13 193 TYR A C 1
ATOM 1392 O O . TYR A 1 171 ? 4.926 -9.133 -14.043 1.00 75.58 193 TYR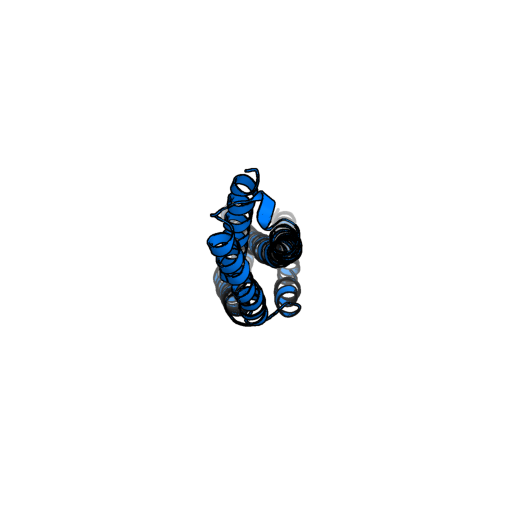 A O 1
ATOM 1401 N N . VAL A 1 172 ? 4.540 -10.375 -15.855 1.00 68.05 194 VAL A N 1
ATOM 1402 C CA . VAL A 1 172 ? 5.649 -9.751 -16.565 1.00 69.73 194 VAL A CA 1
ATOM 1403 C C . VAL A 1 172 ? 5.253 -8.375 -17.071 1.00 71.43 194 VAL A C 1
ATOM 1404 O O . VAL A 1 172 ? 6.026 -7.411 -16.960 1.00 76.12 194 VAL A O 1
ATOM 1408 N N . GLN A 1 173 ? 4.045 -8.273 -17.611 1.00 73.26 195 GLN A N 1
ATOM 1409 C CA . GLN A 1 173 ? 3.586 -6.999 -18.136 1.00 76.30 195 GLN A CA 1
ATOM 1410 C C . GLN A 1 173 ? 3.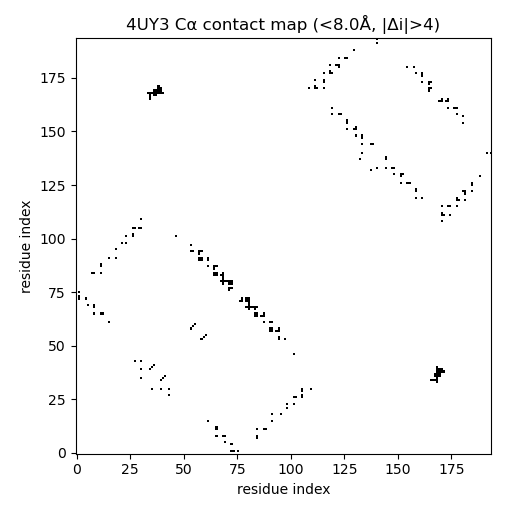342 -6.085 -16.962 1.00 74.05 195 GLN A C 1
ATOM 1411 O O . GLN A 1 173 ? 3.673 -4.896 -16.993 1.00 74.41 195 GLN A O 1
ATOM 1417 N N . ALA A 1 174 ? 2.803 -6.664 -15.903 1.00 71.19 196 ALA A N 1
ATOM 1418 C CA . ALA A 1 174 ? 2.627 -5.938 -14.659 1.00 72.56 196 ALA A CA 1
ATOM 1419 C C . ALA A 1 174 ? 3.938 -5.292 -14.192 1.00 72.90 196 ALA A C 1
ATOM 1420 O O . ALA A 1 174 ? 3.973 -4.095 -13.878 1.00 65.95 196 ALA A O 1
ATOM 1422 N N . HIS A 1 175 ? 5.010 -6.084 -14.149 1.00 75.47 197 HIS A N 1
ATOM 1423 C CA . HIS A 1 175 ? 6.299 -5.571 -13.747 1.00 69.21 197 HIS A CA 1
ATOM 1424 C C . HIS A 1 175 ? 6.783 -4.489 -14.704 1.00 70.77 197 HIS A C 1
ATOM 1425 O O . HIS A 1 175 ? 7.142 -3.404 -14.276 1.00 70.36 197 HIS A O 1
ATOM 1432 N N . ASN A 1 176 ? 6.789 -4.751 -16.006 1.00 67.22 198 ASN A N 1
ATOM 1433 C CA . ASN A 1 176 ? 7.255 -3.712 -16.912 1.00 69.49 198 ASN A CA 1
ATOM 1434 C C . ASN A 1 176 ? 6.416 -2.444 -16.824 1.00 74.55 198 ASN A C 1
ATOM 1435 O O . ASN A 1 176 ? 6.909 -1.352 -17.071 1.00 79.66 198 ASN A O 1
ATOM 1440 N N . HIS A 1 177 ? 5.145 -2.590 -16.463 1.00 74.79 199 HIS A N 1
ATOM 1441 C CA . HIS A 1 177 ? 4.222 -1.469 -16.422 1.00 69.71 199 HIS A CA 1
ATOM 1442 C C . HIS A 1 177 ? 4.494 -0.581 -15.232 1.00 69.51 199 HIS A C 1
ATOM 1443 O O . HIS A 1 177 ? 4.535 0.667 -15.340 1.00 71.53 199 HIS A O 1
ATOM 1450 N N . ILE A 1 178 ? 4.653 -1.231 -14.085 1.00 68.88 200 ILE A N 1
ATOM 1451 C CA . ILE A 1 178 ? 4.858 -0.522 -12.826 1.00 70.18 200 ILE A CA 1
ATOM 1452 C C . ILE A 1 178 ? 6.290 0.030 -12.670 1.00 73.58 200 ILE A C 1
ATOM 1453 O O . ILE A 1 178 ? 6.491 1.093 -12.084 1.00 78.74 200 ILE A O 1
ATOM 1458 N N . ALA A 1 179 ? 7.275 -0.654 -13.240 1.00 70.18 201 ALA A N 1
ATOM 1459 C CA . ALA A 1 179 ? 8.621 -0.113 -13.291 1.00 69.59 201 ALA A CA 1
ATOM 1460 C C . ALA A 1 179 ? 8.668 1.169 -14.093 1.00 70.94 201 ALA A C 1
ATOM 1461 O O . ALA A 1 179 ? 9.270 2.145 -13.666 1.00 74.95 201 ALA A O 1
ATOM 1463 N N . ALA A 1 180 ? 8.029 1.153 -15.262 1.00 75.44 202 ALA A N 1
ATOM 1464 C CA . ALA A 1 180 ? 7.970 2.334 -16.144 1.00 74.34 202 ALA A CA 1
ATOM 1465 C C . ALA A 1 180 ? 7.258 3.460 -15.426 1.00 74.30 202 ALA A C 1
ATOM 1466 O O . ALA A 1 180 ? 7.704 4.591 -15.471 1.00 84.23 202 ALA A O 1
ATOM 1468 N N . LEU A 1 181 ? 6.165 3.140 -14.744 1.00 70.31 203 LEU A N 1
ATOM 1469 C CA . LEU A 1 181 ? 5.423 4.149 -14.033 1.00 68.48 203 LEU A CA 1
ATOM 1470 C C . LEU A 1 181 ? 6.296 4.786 -12.959 1.00 72.77 203 LEU A C 1
ATOM 1471 O O . LEU A 1 181 ? 6.303 6.001 -12.767 1.00 76.17 203 LEU A O 1
ATOM 1476 N N . ASN A 1 182 ? 7.034 3.959 -12.237 1.00 77.36 204 ASN A N 1
ATOM 1477 C CA . ASN A 1 182 ? 7.869 4.466 -11.174 1.00 77.39 204 ASN A CA 1
ATOM 1478 C C . ASN A 1 182 ? 8.935 5.406 -11.720 1.00 79.03 204 ASN A C 1
ATOM 1479 O O . ASN A 1 182 ? 9.141 6.504 -11.202 1.00 82.60 204 ASN A O 1
ATOM 1484 N N . GLU A 1 183 ? 9.573 4.979 -12.799 1.00 78.72 205 GLU A N 1
ATOM 1485 C CA . GLU A 1 183 ? 10.551 5.797 -13.467 1.00 87.17 205 GLU A CA 1
ATOM 1486 C C . GLU A 1 183 ? 10.026 7.184 -13.778 1.00 87.06 205 GLU A C 1
ATOM 1487 O O . GLU A 1 183 ? 10.702 8.169 -13.530 1.00 94.33 205 GLU A O 1
ATOM 1493 N N . GLN A 1 184 ? 8.821 7.264 -14.315 1.00 83.01 206 GLN A N 1
ATOM 1494 C CA . GLN A 1 184 ? 8.321 8.527 -14.807 1.00 87.14 206 GLN A CA 1
ATOM 1495 C C . GLN A 1 184 ? 7.864 9.406 -13.678 1.00 88.37 206 GLN A C 1
ATOM 1496 O O . GLN A 1 184 ? 8.031 10.624 -13.724 1.00 93.25 206 GLN A O 1
ATOM 1502 N N . MET A 1 185 ? 7.274 8.792 -12.663 1.00 87.05 207 MET A N 1
ATOM 1503 C CA . MET A 1 185 ? 6.969 9.517 -11.448 1.00 88.92 207 MET A CA 1
ATOM 1504 C C . MET A 1 185 ? 8.288 10.070 -10.882 1.00 88.59 207 MET A C 1
ATOM 1505 O O . MET A 1 185 ? 8.383 11.250 -10.560 1.00 88.82 207 MET A O 1
ATOM 1510 N N . LYS A 1 186 ? 9.325 9.240 -10.837 1.00 85.06 208 LYS A N 1
ATOM 1511 C CA . LYS A 1 186 ? 10.612 9.688 -10.325 1.00 90.40 208 LYS A CA 1
ATOM 1512 C C . LYS A 1 186 ? 11.133 10.946 -11.016 1.00 93.24 208 LYS A C 1
ATOM 1513 O O . LYS A 1 186 ? 11.513 11.913 -10.359 1.00 100.59 208 LYS A O 1
ATOM 1519 N N . GLN A 1 187 ? 11.146 10.944 -12.336 1.00 94.45 209 GLN A N 1
ATOM 1520 C CA . GLN A 1 187 ? 11.701 12.074 -13.068 1.00 98.12 209 GLN A CA 1
ATOM 1521 C C . GLN A 1 187 ? 10.815 13.279 -12.954 1.00 96.13 209 GLN A C 1
ATOM 1522 O O . GLN A 1 187 ? 11.299 14.410 -12.972 1.00 105.46 209 GLN A O 1
ATOM 1528 N N . LEU A 1 188 ? 9.516 13.061 -12.818 1.00 89.68 210 LEU A N 1
ATOM 1529 C CA . LEU A 1 188 ? 8.629 14.193 -12.568 1.00 89.27 210 LEU A CA 1
ATOM 1530 C C . LEU A 1 188 ? 8.879 14.796 -11.184 1.00 91.87 210 LEU A C 1
ATOM 1531 O O . LEU A 1 188 ? 8.667 15.976 -10.967 1.00 93.91 210 LEU A O 1
ATOM 1536 N N . ARG A 1 189 ? 9.328 13.982 -10.239 1.00 99.09 211 ARG A N 1
ATOM 1537 C CA . ARG A 1 189 ? 9.581 14.489 -8.905 1.00 106.97 211 ARG A CA 1
ATOM 1538 C C . ARG A 1 189 ? 10.874 15.305 -8.861 1.00 107.10 211 ARG A C 1
ATOM 1539 O O . ARG A 1 189 ? 10.902 16.322 -8.166 1.00 117.98 211 ARG A O 1
ATOM 1547 N N . SER A 1 190 ? 11.913 14.896 -9.606 1.00 102.65 212 SER A N 1
ATOM 1548 C CA . SER A 1 190 ? 13.140 15.709 -9.738 1.00 108.78 212 SER A CA 1
ATOM 1549 C C . SER A 1 190 ? 12.780 17.077 -10.283 1.00 117.91 212 SER A C 1
ATOM 1550 O O . SER A 1 190 ? 13.112 18.124 -9.692 1.00 126.26 212 SER A O 1
ATOM 1553 N N . TYR A 1 191 ? 12.071 17.062 -11.404 1.00 114.83 213 TYR A N 1
ATOM 1554 C CA . TYR A 1 191 ? 11.592 18.289 -11.995 1.00 116.50 213 TYR A CA 1
ATOM 1555 C C . TYR A 1 191 ? 10.851 19.166 -10.977 1.00 114.82 213 TYR A C 1
ATOM 1556 O O . TYR A 1 191 ? 11.058 20.371 -10.947 1.00 126.06 213 TYR A O 1
ATOM 1565 N N . MET A 1 192 ? 10.024 18.574 -10.123 1.00 114.55 214 MET A N 1
ATOM 1566 C CA . MET A 1 192 ? 9.241 19.363 -9.159 1.00 121.83 214 MET A CA 1
ATOM 1567 C C . MET A 1 192 ? 10.055 20.107 -8.073 1.00 129.61 214 MET A C 1
ATOM 1568 O O . MET A 1 192 ? 9.461 20.726 -7.201 1.00 131.88 214 MET A O 1
ATOM 1573 N N . HIS A 1 193 ? 11.389 20.064 -8.119 1.00 138.95 215 HIS A N 1
ATOM 1574 C CA . HIS A 1 193 ? 12.225 20.995 -7.327 1.00 146.36 215 HIS A CA 1
ATOM 1575 C C . HIS A 1 193 ? 12.505 22.294 -8.103 1.00 145.85 215 HIS A C 1
ATOM 1576 O O . HIS A 1 193 ? 13.609 22.493 -8.602 1.00 151.09 215 HIS A O 1
ATOM 1583 N N . GLY A 1 194 ? 11.511 23.173 -8.202 1.00 138.68 216 GLY A N 1
ATOM 1584 C CA . GLY A 1 194 ? 11.610 24.350 -9.064 1.00 133.58 216 GLY A CA 1
ATOM 1585 C C . GLY A 1 194 ? 10.281 24.661 -9.720 1.00 128.58 216 GLY A C 1
ATOM 1586 O O . GLY A 1 194 ? 9.339 25.086 -9.044 1.00 120.74 216 GLY A O 1
#

Secondary structure (DSSP, 8-state):
-HHHHHHHHHHHHHHHHHHTT--HHHHHHHHHTS--SHHHHHHHHHHHHHHHHHIIIIITTHHHHHHHHHHHHHTT-HHHHHHHHHHHHHHHHHHHHHHHHHHHHHHHHHHHHHHHHHHHHHHHHHHHHHHHHHHH-SGGGGGGHHHHHHHHHTHHHHHHHHHHHHHTT-HHHHHHHHHHHHHHHHHHHHHT--

Sequence (194 aa):
MRSNKRQIIEKAIERKNEIETLPFDQNLAQLSKLNLKGETKTKYDAMKKDNVESTNKYLAPVEEKIHNAEALLDKFSFNASQSEIDDANELMDSYEQSYQQQLEDVNEIIALYKDNDELYDKCKVDYREMKRDVLANRHQFGEAASLLETEIEKFEPRLEQYEVLKADGNYVQAHNHIAALNEQMKQLRSYMHG

Organism: Staphylococcus aureus (strain Mu3 / ATCC 700698) (NCBI:txid418127)

Foldseek 3Di:
DLVVVVVLLVVLVVLLVVLVPQPLPVLLVVLVVFQCADPSVVVSVVLVVVLVVLCVQQRPCLVVLSVVLNVCVVVVVPVSSVVSSVSNVVSVVVSVVSSVVSNVVSVVLVVLLVVLVVLLVVLVVLLVVQLCCLVPPVVVVPPCRVVSNVVSVVVVVLSVVLVVCRNNVVSPVSSVSSVVSSVVSVVVVVVVPD

Radius of gyration: 28.32 Å; Cα contacts (8 Å, |Δi|>4): 149; chains: 1; bounding box: 40×91×20 Å

InterPro domains:
  IPR010379 Septation ring formation regulator EzrA [MF_00728] (3-564)
  IPR010379 Septation ring formation regulator EzrA [PF06160] (5-560)

Solvent-accessible surface area: 11732 Å² total; per-residue (Å²): 131,85,80,73,58,86,112,79,3,92,158,3,61,114,47,37,77,113,5,91,100,47,47,15,85,126,10,0,46,80,0,52,176,54,49,52,112,36,49,0,87,91,40,41,65,48,8,73,138,76,22,95,70,13,46,87,130,54,21,62,49,0,112,113,55,10,117,51,0,68,50,57,0,76,158,123,42,65,130,42,5,65,58,29,4,80,50,0,46,118,38,0,77,38,16,70,106,25,24,96,80,9,55,112,49,0,84,106,3,61,48,42,20,125,63,4,46,98,41,27,71,85,0,60,76,11,17,137,108,4,91,148,49,2,108,52,40,97,142,92,20,47,175,30,0,67,126,10,67,82,84,4,54,125,12,81,61,57,14,110,79,3,95,92,33,65,55,59,0,25,20,63,86,0,52,89,36,0,37,46,0,14,79,90,0,92,110,30,60,81,125,13,165,74

Nearest PDB structures (foldseek):
  4uy3-assembly1_A  TM=1.005E+00  e=1.409E-23  Staphylococcus aureus
  3edu-assembly1_A  TM=3.482E-01  e=5.423E+00  Homo sapiens